Protein AF-A0A401VTJ8-F1 (afdb_monomer_lite)

Foldseek 3Di:
DDDDDDDDDDDDDDDDPQDLDCVVPVVNVVVVVVVVVVVVCCQQQNDDPFDRCSLVFWKKKKKFAFAAQADAFAFDADPVRHTDQTPVRDHDDPPDPRHLPHPDPVRGNPVLQVVCQVCVVVLVVQLVVQLLVLLQVLVVHDSVVCLQFKDKDKDKDWDADSNRHTMMIMMITIATNVGSHGHGDPVSHNVSNQVSSVVSQVPRWDWDADPVPGIDIGGTHPDMDIGIDHRDDPDPDDPPPDDPCVPPDDDDDDDPDPDPDDDDDDDDDDDDDDDDDDDDDDDDDDDDDDDDDDDDDDDDDDDDDDD

Radius of gyration: 29.9 Å; chains: 1; bounding box: 89×85×83 Å

Sequence (307 aa):
MRSCAPTPPPPSPPAACSPRRASRCPACSRLYAVDTYHLIRAGLSGGKTVPDTVRAHPRVFVTLTPPSFGPVHNRPTTPGSDIRPCRCRKLHEPTEILLGTPLNPATYDYAGAVLFNAHTGALWARFTTYLRREIAAQLGMTQKAAHTVLRVSFAKVAEYQQRGLVHFHAVIRLDGPDGTSQPPPPYATVAVLTDAVRAAAARVRVTVESDAVGERELSWGEQLDVREIAALARTPNSLIRPWPPTWRSTPTPPTPSTAPCSAAPARDAAPPSYPTELRSPAPRATGPDSPAPCPGQARREDRRQQP

Organism: Streptomyces paromomycinus (NCBI:txid92743)

Structure (mmCIF, N/CA/C/O backbone):
data_AF-A0A401VTJ8-F1
#
_entry.id   AF-A0A401VTJ8-F1
#
loop_
_atom_site.group_PDB
_atom_site.id
_atom_site.type_symbol
_atom_site.label_atom_id
_atom_site.label_alt_id
_atom_site.label_comp_id
_atom_site.label_asym_id
_atom_site.label_entity_id
_atom_site.label_seq_id
_atom_site.pdbx_PDB_ins_code
_atom_site.Cartn_x
_atom_site.Cartn_y
_atom_site.Cartn_z
_atom_site.occupancy
_atom_site.B_iso_or_equiv
_atom_site.auth_seq_id
_atom_site.auth_comp_id
_atom_site.auth_asym_id
_atom_site.auth_atom_id
_atom_site.pdbx_PDB_model_num
ATOM 1 N N . MET A 1 1 ? -3.906 72.155 8.020 1.00 42.62 1 MET A N 1
ATOM 2 C CA . MET A 1 1 ? -4.185 70.721 8.250 1.00 42.62 1 MET A CA 1
ATOM 3 C C . MET A 1 1 ? -3.304 69.906 7.312 1.00 42.62 1 MET A C 1
ATOM 5 O O . MET A 1 1 ? -3.537 69.943 6.113 1.00 42.62 1 MET A O 1
ATOM 9 N N . ARG A 1 2 ? -2.238 69.261 7.807 1.00 46.00 2 ARG A N 1
ATOM 10 C CA . ARG A 1 2 ? -1.453 68.309 7.001 1.00 46.00 2 ARG A CA 1
ATOM 11 C C . ARG A 1 2 ? -2.061 66.925 7.212 1.00 46.00 2 ARG A C 1
ATOM 13 O O . ARG A 1 2 ? -2.109 66.450 8.340 1.00 46.00 2 ARG A O 1
ATOM 20 N N . SER A 1 3 ? -2.581 66.343 6.137 1.00 53.09 3 SER A N 1
ATOM 21 C CA . SER A 1 3 ? -3.123 64.987 6.119 1.00 53.09 3 SER A CA 1
ATOM 22 C C . SER A 1 3 ? -1.968 63.991 6.206 1.00 53.09 3 SER A C 1
ATOM 24 O O . SER A 1 3 ? -1.143 63.936 5.296 1.00 53.09 3 SER A O 1
ATOM 26 N N . CYS A 1 4 ? -1.890 63.217 7.289 1.00 53.78 4 CYS A N 1
ATOM 27 C CA . CYS A 1 4 ? -1.030 62.037 7.345 1.00 53.78 4 CYS A CA 1
ATOM 28 C C . CYS A 1 4 ? -1.660 60.947 6.473 1.00 53.78 4 CYS A C 1
ATOM 30 O O . CYS A 1 4 ? -2.764 60.486 6.759 1.00 53.78 4 CYS A O 1
ATOM 32 N N . ALA A 1 5 ? -0.980 60.551 5.398 1.00 64.00 5 ALA A N 1
ATOM 33 C CA . ALA A 1 5 ? -1.357 59.361 4.647 1.00 64.00 5 ALA A CA 1
ATOM 34 C C . ALA A 1 5 ? -1.094 58.107 5.507 1.00 64.00 5 ALA A C 1
ATOM 36 O O . ALA A 1 5 ? -0.079 58.066 6.209 1.00 64.00 5 ALA A O 1
ATOM 37 N N . PRO A 1 6 ? -1.977 57.094 5.479 1.00 65.06 6 PRO A N 1
ATOM 38 C CA . PRO A 1 6 ? -1.762 55.861 6.223 1.00 65.06 6 PRO A CA 1
ATOM 39 C C . PRO A 1 6 ? -0.566 55.090 5.655 1.00 65.06 6 PRO A C 1
ATOM 41 O O . PRO A 1 6 ? -0.430 54.917 4.443 1.00 65.06 6 PRO A O 1
ATOM 44 N N . THR A 1 7 ? 0.301 54.624 6.551 1.00 72.75 7 THR A N 1
ATOM 45 C CA . THR A 1 7 ? 1.449 53.773 6.232 1.00 72.75 7 THR A CA 1
ATOM 46 C C . THR A 1 7 ? 0.970 52.473 5.572 1.00 72.75 7 THR A C 1
ATOM 48 O O . THR A 1 7 ? 0.021 51.865 6.078 1.00 72.75 7 THR A O 1
ATOM 51 N N . PRO A 1 8 ? 1.594 52.013 4.470 1.00 70.69 8 PRO A N 1
ATOM 52 C CA . PRO A 1 8 ? 1.233 50.736 3.866 1.00 70.69 8 PRO A CA 1
ATOM 53 C C . PRO A 1 8 ? 1.498 49.577 4.842 1.00 70.69 8 PRO A C 1
ATOM 55 O O . PRO A 1 8 ? 2.443 49.648 5.637 1.00 70.69 8 PRO A O 1
ATOM 58 N N . PRO A 1 9 ? 0.684 48.506 4.799 1.00 76.00 9 PRO A N 1
ATOM 59 C CA . PRO A 1 9 ? 0.890 47.346 5.653 1.00 76.00 9 PRO A CA 1
ATOM 60 C C . PRO A 1 9 ? 2.237 46.679 5.334 1.00 76.00 9 PRO A C 1
ATOM 62 O O . PRO A 1 9 ? 2.692 46.725 4.186 1.00 76.00 9 PRO A O 1
ATOM 65 N N . PRO A 1 10 ? 2.881 46.045 6.330 1.00 76.69 10 PRO A N 1
ATOM 66 C CA . PRO A 1 10 ? 4.119 45.319 6.097 1.00 76.69 10 PRO A CA 1
ATOM 67 C C . PRO A 1 10 ? 3.903 44.200 5.066 1.00 76.69 10 PRO A C 1
ATOM 69 O O . PRO A 1 10 ? 2.799 43.651 4.973 1.00 76.69 10 PRO A O 1
ATOM 72 N N . PRO A 1 11 ? 4.947 43.839 4.297 1.00 75.56 11 PRO A N 1
ATOM 73 C CA . PRO A 1 11 ? 4.856 42.739 3.352 1.00 75.56 11 PRO A CA 1
ATOM 74 C C . PRO A 1 11 ? 4.468 41.453 4.082 1.00 75.56 11 PRO A C 1
ATOM 76 O O . PRO A 1 11 ? 4.918 41.184 5.200 1.00 75.56 11 PRO A O 1
ATOM 79 N N . SER A 1 12 ? 3.627 40.650 3.438 1.00 74.50 12 SER A N 1
ATOM 80 C CA . SER A 1 12 ? 3.260 39.335 3.945 1.00 74.50 12 SER A CA 1
ATOM 81 C C . SER A 1 12 ? 4.508 38.453 4.085 1.00 74.50 12 SER A C 1
ATOM 83 O O . SER A 1 12 ? 5.420 38.529 3.254 1.00 74.50 12 SER A O 1
ATOM 85 N N . PRO A 1 13 ? 4.578 37.608 5.131 1.00 71.81 13 PRO A N 1
ATOM 86 C CA . PRO A 1 13 ? 5.698 36.695 5.295 1.00 71.81 13 PRO A CA 1
ATOM 87 C C . PRO A 1 13 ? 5.800 35.762 4.078 1.00 71.81 13 PRO A C 1
ATOM 89 O O . PRO A 1 13 ? 4.771 35.392 3.500 1.00 71.81 13 PRO A O 1
ATOM 92 N N . PRO A 1 14 ? 7.020 35.363 3.675 1.00 70.44 14 PRO A N 1
ATOM 93 C CA . PRO A 1 14 ? 7.212 34.519 2.505 1.00 70.44 14 PRO A CA 1
ATOM 94 C C . PRO A 1 14 ? 6.472 33.189 2.677 1.00 70.44 14 PRO A C 1
ATOM 96 O O . PRO A 1 14 ? 6.666 32.466 3.656 1.00 70.44 14 PRO A O 1
ATOM 99 N N . ALA A 1 15 ? 5.619 32.863 1.706 1.00 71.81 15 ALA A N 1
ATOM 100 C CA . ALA A 1 15 ? 4.906 31.596 1.673 1.00 71.81 15 ALA A CA 1
ATOM 101 C C . ALA A 1 15 ? 5.882 30.436 1.424 1.00 71.81 15 ALA A C 1
ATOM 103 O O . ALA A 1 15 ? 6.795 30.527 0.598 1.00 71.81 15 ALA A O 1
ATOM 104 N N . ALA A 1 16 ? 5.684 29.319 2.127 1.00 72.69 16 ALA A N 1
ATOM 105 C CA . ALA A 1 16 ? 6.518 28.140 1.941 1.00 72.69 16 ALA A CA 1
ATOM 106 C C . ALA A 1 16 ? 6.358 27.571 0.522 1.00 72.69 16 ALA A C 1
ATOM 108 O O . ALA A 1 16 ? 5.251 27.400 0.016 1.00 72.69 16 ALA A O 1
ATOM 109 N N . CYS A 1 17 ? 7.484 27.194 -0.084 1.00 80.19 17 CYS A N 1
ATOM 110 C CA . CYS A 1 17 ? 7.546 26.697 -1.455 1.00 80.19 17 CYS A CA 1
ATOM 111 C C . CYS A 1 17 ? 6.759 25.391 -1.690 1.00 80.19 17 CYS A C 1
ATOM 113 O O . CYS A 1 17 ? 6.343 25.094 -2.810 1.00 80.19 17 CYS A O 1
ATOM 115 N N . SER A 1 18 ? 6.553 24.606 -0.625 1.00 75.00 18 SER A N 1
ATOM 116 C CA . SER A 1 18 ? 5.767 23.364 -0.578 1.00 75.00 18 SER A CA 1
ATOM 117 C C . SER A 1 18 ? 6.233 22.133 -1.404 1.00 75.00 18 SER A C 1
ATOM 119 O O . SER A 1 18 ? 5.522 21.120 -1.390 1.00 75.00 18 SER A O 1
ATOM 121 N N . PRO A 1 19 ? 7.403 22.069 -2.094 1.00 81.25 19 PRO A N 1
ATOM 122 C CA . PRO A 1 19 ? 7.849 20.809 -2.661 1.00 81.25 19 PRO A CA 1
ATOM 123 C C . PRO A 1 19 ? 8.300 19.871 -1.535 1.00 81.25 19 PRO A C 1
ATOM 125 O O . PRO A 1 19 ? 9.049 20.235 -0.630 1.00 81.25 19 PRO A O 1
ATOM 128 N N . ARG A 1 20 ? 7.897 18.609 -1.654 1.00 83.50 20 ARG A N 1
ATOM 129 C CA . ARG A 1 20 ? 8.315 17.522 -0.753 1.00 83.50 20 ARG A CA 1
ATOM 130 C C . ARG A 1 20 ? 9.557 16.778 -1.256 1.00 83.50 20 ARG A C 1
ATOM 132 O O . ARG A 1 20 ? 9.959 15.788 -0.664 1.00 83.50 20 ARG A O 1
ATOM 139 N N . ARG A 1 21 ? 10.112 17.201 -2.398 1.00 83.25 21 ARG A N 1
ATOM 140 C CA . ARG A 1 21 ? 11.269 16.576 -3.050 1.00 83.25 21 ARG A CA 1
ATOM 141 C C . ARG A 1 21 ? 12.530 17.358 -2.711 1.00 83.25 21 ARG A C 1
ATOM 143 O O . ARG A 1 21 ? 12.624 18.530 -3.080 1.00 83.25 21 ARG A O 1
ATOM 150 N N . ALA A 1 22 ? 13.503 16.692 -2.095 1.00 86.44 22 ALA A N 1
ATOM 151 C CA . ALA A 1 22 ? 14.795 17.287 -1.757 1.00 86.44 22 ALA A CA 1
ATOM 152 C C . ALA A 1 22 ? 15.509 17.878 -2.985 1.00 86.44 22 ALA A C 1
ATOM 154 O O . ALA A 1 22 ? 16.083 18.953 -2.887 1.00 86.44 22 ALA A O 1
ATOM 155 N N . SER A 1 23 ? 15.375 17.247 -4.157 1.00 86.00 23 SER A N 1
ATOM 156 C CA . SER A 1 23 ? 15.927 17.748 -5.424 1.00 86.00 23 SER A CA 1
ATOM 157 C C . SER A 1 23 ? 15.325 19.073 -5.906 1.00 86.00 23 SER A C 1
ATOM 159 O O . SER A 1 23 ? 15.940 19.751 -6.718 1.00 86.00 23 SER A O 1
ATOM 161 N N . ARG A 1 24 ? 14.127 19.450 -5.433 1.00 89.31 24 ARG A N 1
ATOM 162 C CA . ARG A 1 24 ? 13.484 20.735 -5.766 1.00 89.31 24 ARG A CA 1
ATOM 163 C C . ARG A 1 24 ? 13.712 21.789 -4.688 1.00 89.31 24 ARG A C 1
ATOM 165 O O . ARG A 1 24 ? 13.956 22.939 -5.016 1.00 89.31 24 ARG A O 1
ATOM 172 N N . CYS A 1 25 ? 13.591 21.414 -3.415 1.00 91.19 25 CYS A N 1
ATOM 173 C CA . CYS A 1 25 ? 13.985 22.271 -2.299 1.00 91.19 25 CYS A CA 1
ATOM 174 C C . CYS A 1 25 ? 14.371 21.415 -1.084 1.00 91.19 25 CYS A C 1
ATOM 176 O O . CYS A 1 25 ? 13.485 20.848 -0.429 1.00 91.19 25 CYS A O 1
ATOM 178 N N . PRO A 1 26 ? 15.668 21.351 -0.737 1.00 89.50 26 PRO A N 1
ATOM 179 C CA . PRO A 1 26 ? 16.140 20.615 0.432 1.00 89.50 26 PRO A CA 1
ATOM 180 C C . PRO A 1 26 ? 15.511 21.099 1.747 1.00 89.50 26 PRO A C 1
ATOM 182 O O . PRO A 1 26 ? 15.167 20.280 2.597 1.00 89.50 26 PRO A O 1
ATOM 185 N N . ALA A 1 27 ? 15.299 22.411 1.904 1.00 89.12 27 ALA A N 1
ATOM 186 C CA . ALA A 1 27 ? 14.737 22.994 3.125 1.00 89.12 27 ALA A CA 1
ATOM 187 C C . ALA A 1 27 ? 13.256 22.621 3.334 1.00 89.12 27 ALA A C 1
ATOM 189 O O . ALA A 1 27 ? 12.922 22.020 4.355 1.00 89.12 27 ALA A O 1
ATOM 190 N N . CYS A 1 28 ? 12.386 22.897 2.348 1.00 89.06 28 CYS A N 1
ATOM 191 C CA . CYS A 1 28 ? 10.959 22.534 2.394 1.00 89.06 28 CYS A CA 1
ATOM 192 C C . CYS A 1 28 ? 10.794 21.000 2.572 1.00 89.06 28 CYS A C 1
ATOM 194 O O . CYS A 1 28 ? 9.978 20.547 3.376 1.00 89.06 28 CYS A O 1
ATOM 196 N N . SER A 1 29 ? 11.630 20.190 1.905 1.00 89.25 29 SER A N 1
ATOM 197 C CA . SER A 1 29 ? 11.624 18.726 2.049 1.00 89.25 29 SER A CA 1
ATOM 198 C C . SER A 1 29 ? 12.047 18.248 3.443 1.00 89.25 29 SER A C 1
ATOM 200 O O . SER A 1 29 ? 11.461 17.296 3.958 1.00 89.25 29 SER A O 1
ATOM 202 N N . ARG A 1 30 ? 13.060 18.875 4.059 1.00 89.06 30 ARG A N 1
ATOM 203 C CA . ARG A 1 30 ? 13.528 18.526 5.409 1.00 89.06 30 ARG A CA 1
ATOM 204 C C . ARG A 1 30 ? 12.470 18.841 6.460 1.00 89.06 30 ARG A C 1
ATOM 206 O O . ARG A 1 30 ? 12.226 18.000 7.319 1.00 89.06 30 ARG A O 1
ATOM 213 N N . LEU A 1 31 ? 11.836 20.012 6.374 1.00 90.38 31 LEU A N 1
ATOM 214 C CA . LEU A 1 31 ? 10.740 20.390 7.271 1.00 90.38 31 LEU A CA 1
ATOM 215 C C . LEU A 1 31 ? 9.584 19.392 7.169 1.00 90.38 31 LEU A C 1
ATOM 217 O O . LEU A 1 31 ? 9.194 18.812 8.176 1.00 90.38 31 LEU A O 1
ATOM 221 N N . TYR A 1 32 ? 9.144 19.076 5.946 1.00 87.94 32 TYR A N 1
ATOM 222 C CA . TYR A 1 32 ? 8.119 18.057 5.718 1.00 87.94 32 TYR A CA 1
ATOM 223 C C . TYR A 1 32 ? 8.481 16.699 6.341 1.00 87.94 32 TYR A C 1
ATOM 225 O O . TYR A 1 32 ? 7.630 16.052 6.953 1.00 87.94 32 TYR A O 1
ATOM 233 N N . ALA A 1 33 ? 9.734 16.253 6.197 1.00 87.62 33 ALA A N 1
ATOM 234 C CA . ALA A 1 33 ? 10.191 14.989 6.769 1.00 87.62 33 ALA A CA 1
ATOM 235 C C . ALA A 1 33 ? 10.156 15.004 8.307 1.00 87.62 33 ALA A C 1
ATOM 237 O O . ALA A 1 33 ? 9.698 14.036 8.914 1.00 87.62 33 ALA A O 1
ATOM 238 N N . VAL A 1 34 ? 10.591 16.102 8.934 1.00 90.62 34 VAL A N 1
ATOM 239 C CA . VAL A 1 34 ? 10.553 16.283 10.395 1.00 90.62 34 VAL A CA 1
ATOM 240 C C . VAL A 1 34 ? 9.110 16.325 10.906 1.00 90.62 34 VAL A C 1
ATOM 242 O O . VAL A 1 34 ? 8.778 15.618 11.860 1.00 90.62 34 VAL A O 1
ATOM 245 N N . ASP A 1 35 ? 8.228 17.071 10.244 1.00 90.62 35 ASP A N 1
ATOM 246 C CA . ASP A 1 35 ? 6.812 17.149 10.613 1.00 90.62 35 ASP A CA 1
ATOM 247 C C . ASP A 1 35 ? 6.126 15.788 10.482 1.00 90.62 35 ASP A C 1
ATOM 249 O O . ASP A 1 35 ? 5.449 15.331 11.406 1.00 90.62 35 ASP A O 1
ATOM 253 N N . THR A 1 36 ? 6.374 15.091 9.371 1.00 88.12 36 THR A N 1
ATOM 254 C CA . THR A 1 36 ? 5.866 13.734 9.136 1.00 88.12 36 THR A CA 1
ATOM 255 C C . THR A 1 36 ? 6.375 12.765 10.201 1.00 88.12 36 THR A C 1
ATOM 257 O O . THR A 1 36 ? 5.591 11.985 10.743 1.00 88.12 36 THR A O 1
ATOM 260 N N . TYR A 1 37 ? 7.662 12.838 10.557 1.00 89.62 37 TYR A N 1
ATOM 261 C CA . TYR A 1 37 ? 8.237 12.031 11.633 1.00 89.62 37 TYR A CA 1
ATOM 262 C C . TYR A 1 37 ? 7.504 12.266 12.955 1.00 89.62 37 TYR A C 1
ATOM 264 O O . TYR A 1 37 ? 7.118 11.307 13.623 1.00 89.62 37 TYR A O 1
ATOM 272 N N . HIS A 1 38 ? 7.259 13.525 13.325 1.00 90.12 38 HIS A N 1
ATOM 273 C CA . HIS A 1 38 ? 6.548 13.832 14.561 1.00 90.12 38 HIS A CA 1
ATOM 274 C C . HIS A 1 38 ? 5.084 13.381 14.539 1.00 90.12 38 HIS A C 1
ATOM 276 O O . HIS A 1 38 ? 4.597 12.934 15.575 1.00 90.12 38 HIS A O 1
ATOM 282 N N . LEU A 1 39 ? 4.394 13.464 13.397 1.00 90.31 39 LEU A N 1
ATOM 283 C CA . LEU A 1 39 ? 3.024 12.958 13.250 1.00 90.31 39 LEU A CA 1
ATOM 284 C C . LEU A 1 39 ? 2.963 11.437 13.424 1.00 90.31 39 LEU A C 1
ATOM 286 O O . LEU A 1 39 ? 2.154 10.936 14.205 1.00 90.31 39 LEU A O 1
ATOM 290 N N . ILE A 1 40 ? 3.848 10.704 12.743 1.00 91.25 40 ILE A N 1
ATOM 291 C CA . ILE A 1 40 ? 3.911 9.241 12.845 1.00 91.25 40 ILE A CA 1
ATOM 292 C C . ILE A 1 40 ? 4.292 8.830 14.270 1.00 91.25 40 ILE A C 1
ATOM 294 O O . ILE A 1 40 ? 3.630 7.979 14.860 1.00 91.25 40 ILE A O 1
ATOM 298 N N . ARG A 1 41 ? 5.315 9.464 14.859 1.00 91.06 41 ARG A N 1
ATOM 299 C CA . ARG A 1 41 ? 5.764 9.169 16.226 1.00 91.06 41 ARG A CA 1
ATOM 300 C C . ARG A 1 41 ? 4.667 9.421 17.258 1.00 91.06 41 ARG A C 1
ATOM 302 O O . ARG A 1 41 ? 4.426 8.543 18.081 1.00 91.06 41 ARG A O 1
ATOM 309 N N . ALA A 1 42 ? 3.988 10.569 17.200 1.00 91.06 42 ALA A N 1
ATOM 310 C CA . ALA A 1 42 ? 2.893 10.877 18.121 1.00 91.06 42 ALA A CA 1
ATOM 311 C C . ALA A 1 42 ? 1.745 9.865 17.987 1.00 91.06 42 ALA A C 1
ATOM 313 O O . ALA A 1 42 ? 1.239 9.369 18.987 1.00 91.06 42 ALA A O 1
ATOM 314 N N . GLY A 1 43 ? 1.393 9.470 16.759 1.00 91.00 43 GLY A N 1
ATOM 315 C CA . GLY A 1 43 ? 0.381 8.439 16.525 1.00 91.00 43 GLY A CA 1
ATOM 316 C C . GLY A 1 43 ? 0.777 7.032 16.997 1.00 91.00 43 GLY A C 1
ATOM 317 O O . GLY A 1 43 ? -0.093 6.186 17.180 1.00 91.00 43 GLY A O 1
ATOM 318 N N . LEU A 1 44 ? 2.064 6.739 17.175 1.00 91.44 44 LEU A N 1
ATOM 319 C CA . LEU A 1 44 ? 2.532 5.417 17.606 1.00 91.44 44 LEU A CA 1
ATOM 320 C C . LEU A 1 44 ? 2.776 5.329 19.114 1.00 91.44 44 LEU A C 1
ATOM 322 O O . LEU A 1 44 ? 2.508 4.289 19.716 1.00 91.44 44 LEU A O 1
ATOM 326 N N . SER A 1 45 ? 3.296 6.398 19.714 1.00 90.38 45 SER A N 1
ATOM 327 C CA . SER A 1 45 ? 3.783 6.396 21.097 1.00 90.38 45 SER A CA 1
ATOM 328 C C . SER A 1 45 ? 3.015 7.324 22.037 1.00 90.38 45 SER A C 1
ATOM 330 O O . SER A 1 45 ? 3.255 7.252 23.238 1.00 90.38 45 SER A O 1
ATOM 332 N N . GLY A 1 46 ? 2.126 8.173 21.518 1.00 89.25 46 GLY A N 1
ATOM 333 C CA . GLY A 1 46 ? 1.579 9.317 22.247 1.00 89.25 46 GLY A CA 1
ATOM 334 C C . GLY A 1 46 ? 2.472 10.557 22.147 1.00 89.25 46 GLY A C 1
ATOM 335 O O . GLY A 1 46 ? 3.570 10.529 21.577 1.00 89.25 46 GLY A O 1
ATOM 336 N N . GLY A 1 47 ? 1.978 11.671 22.683 1.00 89.94 47 GLY A N 1
ATOM 337 C CA . GLY A 1 47 ? 2.643 12.972 22.712 1.00 89.94 47 GLY A CA 1
ATOM 338 C C . GLY A 1 47 ? 1.920 14.053 21.904 1.00 89.94 47 GLY A C 1
ATOM 339 O O . GLY A 1 47 ? 1.057 13.780 21.068 1.00 89.94 47 GLY A O 1
ATOM 340 N N . LYS A 1 48 ? 2.301 15.315 22.144 1.00 86.19 48 LYS A N 1
ATOM 341 C CA . LYS A 1 48 ? 1.568 16.503 21.673 1.00 86.19 48 LYS A CA 1
ATOM 342 C C . LYS A 1 48 ? 0.097 16.416 22.110 1.00 86.19 48 LYS A C 1
ATOM 344 O O . LYS A 1 48 ? -0.181 16.479 23.298 1.00 86.19 48 LYS A O 1
ATOM 349 N N . THR A 1 49 ? -0.819 16.248 21.162 1.00 89.12 49 THR A N 1
ATOM 350 C CA . THR A 1 49 ? -2.267 16.139 21.379 1.00 89.12 49 THR A CA 1
ATOM 351 C C . THR A 1 49 ? -2.773 14.692 21.374 1.00 89.12 49 THR A C 1
ATOM 353 O O . THR A 1 49 ? -3.976 14.472 21.456 1.00 89.12 49 THR A O 1
ATOM 356 N N . VAL A 1 50 ? -1.883 13.698 21.255 1.00 93.25 50 VAL A N 1
ATOM 357 C CA . VAL A 1 50 ? -2.236 12.273 21.195 1.00 93.25 50 VAL A CA 1
ATOM 358 C C . VAL A 1 50 ? -1.977 11.605 22.551 1.00 93.25 50 VAL A C 1
ATOM 360 O O . VAL A 1 50 ? -0.846 11.679 23.038 1.00 93.25 50 VAL A O 1
ATOM 363 N N . PRO A 1 51 ? -2.965 10.920 23.157 1.00 93.00 51 PRO A N 1
ATOM 364 C CA . PRO A 1 51 ? -2.763 10.225 24.426 1.00 93.00 51 PRO A CA 1
ATOM 365 C C . PRO A 1 51 ? -1.762 9.068 24.343 1.00 93.00 51 PRO A C 1
ATOM 367 O O . PRO A 1 51 ? -1.695 8.348 23.347 1.00 93.00 51 PRO A O 1
ATOM 370 N N . ASP A 1 52 ? -1.040 8.827 25.437 1.00 92.31 52 ASP A N 1
ATOM 371 C CA . ASP A 1 52 ? -0.079 7.720 25.563 1.00 92.31 52 ASP A CA 1
ATOM 372 C C . ASP A 1 52 ? -0.722 6.332 25.417 1.00 92.31 52 ASP A C 1
ATOM 374 O O . ASP A 1 52 ? -0.039 5.363 25.080 1.00 92.31 52 ASP A O 1
ATOM 378 N N . THR A 1 53 ? -2.034 6.220 25.652 1.00 91.81 53 THR A N 1
ATOM 379 C CA . THR A 1 53 ? -2.811 4.981 25.492 1.00 91.81 53 THR A CA 1
ATOM 380 C C . THR A 1 53 ? -2.809 4.465 24.053 1.00 91.81 53 THR A C 1
ATOM 382 O O . THR A 1 53 ? -2.897 3.252 23.855 1.00 91.81 53 THR A O 1
ATOM 385 N N . VAL A 1 54 ? -2.562 5.331 23.057 1.00 94.06 54 VAL A N 1
ATOM 386 C CA . VAL A 1 54 ? -2.444 4.946 21.638 1.00 94.06 54 VAL A CA 1
ATOM 387 C C . VAL A 1 54 ? -1.368 3.878 21.405 1.00 94.06 54 VAL A C 1
ATOM 389 O O . VAL A 1 54 ? -1.414 3.131 20.426 1.00 94.06 54 VAL A O 1
ATOM 392 N N . ARG A 1 55 ? -0.386 3.758 22.314 1.00 92.38 55 ARG A N 1
ATOM 393 C CA . ARG A 1 55 ? 0.675 2.747 22.224 1.00 92.38 55 ARG A CA 1
ATOM 394 C C . ARG A 1 55 ? 0.160 1.309 22.297 1.00 92.38 55 ARG A C 1
ATOM 396 O O . ARG A 1 55 ? 0.880 0.421 21.847 1.00 92.38 55 ARG A O 1
ATOM 403 N N . ALA A 1 56 ? -1.027 1.106 22.871 1.00 92.19 56 ALA A N 1
ATOM 404 C CA . ALA A 1 56 ? -1.673 -0.192 23.044 1.00 92.19 56 ALA A CA 1
ATOM 405 C C . ALA A 1 56 ? -2.645 -0.541 21.903 1.00 92.19 56 ALA A C 1
ATOM 407 O O . ALA A 1 56 ? -3.170 -1.649 21.863 1.00 92.19 56 ALA A O 1
ATOM 408 N N . HIS A 1 57 ? -2.903 0.389 20.981 1.00 95.38 57 HIS A N 1
ATOM 409 C CA . HIS A 1 57 ? -3.837 0.165 19.883 1.00 95.38 57 HIS A CA 1
ATOM 410 C C . HIS A 1 57 ? -3.229 -0.799 18.842 1.00 95.38 57 HIS A C 1
ATOM 412 O O . HIS A 1 57 ? -2.083 -0.579 18.429 1.00 95.38 57 HIS A O 1
ATOM 418 N N . PRO A 1 58 ? -3.976 -1.818 18.373 1.00 96.56 58 PRO A N 1
ATOM 419 C CA . PRO A 1 58 ? -3.543 -2.766 17.349 1.00 96.56 58 PRO A CA 1
ATOM 420 C C . PRO A 1 58 ? -3.050 -2.081 16.078 1.00 96.56 58 PRO A C 1
ATOM 422 O O . PRO A 1 58 ? -3.742 -1.240 15.500 1.00 96.56 58 PRO A O 1
ATOM 425 N N . ARG A 1 59 ? -1.843 -2.439 15.631 1.00 96.44 59 ARG A N 1
ATOM 426 C CA . ARG A 1 59 ? -1.199 -1.805 14.478 1.00 96.44 59 ARG A CA 1
ATOM 427 C C . ARG A 1 59 ? -0.179 -2.694 13.789 1.00 96.44 59 ARG A C 1
ATOM 429 O O . ARG A 1 59 ? 0.524 -3.478 14.423 1.00 96.44 59 ARG A O 1
ATOM 436 N N . VAL A 1 60 ? -0.040 -2.478 12.490 1.00 98.06 60 VAL A N 1
ATOM 437 C CA . VAL A 1 60 ? 0.918 -3.179 11.639 1.00 98.06 60 VAL A CA 1
ATOM 438 C C . VAL A 1 60 ? 1.665 -2.208 10.729 1.00 98.06 60 VAL A C 1
ATOM 440 O O . VAL A 1 60 ? 1.140 -1.170 10.319 1.00 98.06 60 VAL A O 1
ATOM 443 N N . PHE A 1 61 ? 2.900 -2.568 10.403 1.00 97.44 61 PHE A N 1
ATOM 444 C CA . PHE A 1 61 ? 3.656 -2.051 9.279 1.00 97.44 61 PHE A CA 1
ATOM 445 C C . PHE A 1 61 ? 3.407 -2.953 8.069 1.00 97.44 61 PHE A C 1
ATOM 447 O O . PHE A 1 61 ? 3.632 -4.161 8.138 1.00 97.44 61 PHE A O 1
ATOM 454 N N . VAL A 1 62 ? 2.943 -2.369 6.969 1.00 98.06 62 VAL A N 1
ATOM 455 C CA . VAL A 1 62 ? 2.596 -3.064 5.727 1.00 98.06 62 VAL A CA 1
ATOM 456 C C . VAL A 1 62 ? 3.491 -2.572 4.604 1.00 98.06 62 VAL A C 1
ATOM 458 O O . VAL A 1 62 ? 3.642 -1.364 4.425 1.00 98.06 62 VAL A O 1
ATOM 461 N N . THR A 1 63 ? 4.026 -3.497 3.810 1.00 97.81 63 THR A N 1
ATOM 462 C CA . THR A 1 63 ? 4.676 -3.187 2.534 1.00 97.81 63 THR A CA 1
ATOM 463 C C . THR A 1 63 ? 3.893 -3.806 1.383 1.00 97.81 63 THR A C 1
ATOM 465 O O . THR A 1 63 ? 3.871 -5.027 1.246 1.00 97.81 63 THR A O 1
ATOM 468 N N . LEU A 1 64 ? 3.276 -2.964 0.548 1.00 97.69 64 LEU A N 1
ATOM 469 C CA . LEU A 1 64 ? 2.606 -3.372 -0.691 1.00 97.69 64 LEU A CA 1
ATOM 470 C C . LEU A 1 64 ? 3.576 -3.188 -1.855 1.00 97.69 64 LEU A C 1
ATOM 472 O O . LEU A 1 64 ? 4.013 -2.063 -2.124 1.00 97.69 64 LEU A O 1
ATOM 476 N N . THR A 1 65 ? 3.913 -4.279 -2.537 1.00 95.94 65 THR A N 1
ATOM 477 C CA . THR A 1 65 ? 4.875 -4.251 -3.642 1.00 95.94 65 THR A CA 1
ATOM 478 C C . THR A 1 65 ? 4.199 -4.280 -5.018 1.00 95.94 65 THR A C 1
ATOM 480 O O . THR A 1 65 ? 3.071 -4.761 -5.156 1.00 95.94 65 THR A O 1
ATOM 483 N N . PRO A 1 66 ? 4.873 -3.754 -6.052 1.00 96.19 66 PRO A N 1
ATOM 484 C CA . PRO A 1 66 ? 4.472 -3.941 -7.441 1.00 96.19 66 PRO A CA 1
ATOM 485 C C . PRO A 1 66 ? 4.658 -5.396 -7.900 1.00 96.19 66 PRO A C 1
ATOM 487 O O . PRO A 1 66 ? 5.566 -6.078 -7.405 1.00 96.19 66 PRO A O 1
ATOM 490 N N . PRO A 1 67 ? 3.875 -5.860 -8.892 1.00 95.56 67 PRO A N 1
ATOM 491 C CA . PRO A 1 67 ? 4.112 -7.144 -9.541 1.00 95.56 67 PRO A CA 1
ATOM 492 C C . PRO A 1 67 ? 5.455 -7.153 -10.287 1.00 95.56 67 PRO A C 1
ATOM 494 O O . PRO A 1 67 ? 6.161 -6.145 -10.402 1.00 95.56 67 PRO A O 1
ATOM 497 N N . SER A 1 68 ? 5.845 -8.331 -10.770 1.00 93.19 68 SER A N 1
ATOM 498 C CA . SER A 1 68 ? 6.983 -8.446 -11.679 1.00 93.19 68 SER A CA 1
ATOM 499 C C . SER A 1 68 ? 6.547 -8.073 -13.095 1.00 93.19 68 SER A C 1
ATOM 501 O O . SER A 1 68 ? 5.591 -8.647 -13.601 1.00 93.19 68 SER A O 1
ATOM 503 N N . PHE A 1 69 ? 7.278 -7.166 -13.744 1.00 95.62 69 PHE A N 1
ATOM 504 C CA . PHE A 1 69 ? 7.100 -6.823 -15.166 1.00 95.62 69 PHE A CA 1
ATOM 505 C C . PHE A 1 69 ? 8.170 -7.468 -16.060 1.00 95.62 69 PHE A C 1
ATOM 507 O O . PHE A 1 69 ? 8.307 -7.149 -17.235 1.00 95.62 69 PHE A O 1
ATOM 514 N N . GLY A 1 70 ? 8.969 -8.364 -15.483 1.00 95.31 70 GLY A N 1
ATOM 515 C CA . GLY A 1 70 ? 10.116 -8.989 -16.124 1.00 95.31 70 GLY A CA 1
ATOM 516 C C . GLY A 1 70 ? 11.332 -9.006 -15.197 1.00 95.31 70 GLY A C 1
ATOM 517 O O . GLY A 1 70 ? 11.381 -8.281 -14.196 1.00 95.31 70 GLY A O 1
ATOM 518 N N . PRO A 1 71 ? 12.324 -9.860 -15.486 1.00 94.94 71 PRO A N 1
ATOM 519 C CA . PRO A 1 71 ? 13.517 -9.960 -14.666 1.00 94.94 71 PRO A CA 1
ATOM 520 C C . PRO A 1 71 ? 14.408 -8.722 -14.843 1.00 94.94 71 PRO A C 1
ATOM 522 O O . PRO A 1 71 ? 14.666 -8.274 -15.960 1.00 94.94 71 PRO A O 1
ATOM 525 N N . VAL A 1 72 ? 14.913 -8.198 -13.727 1.00 95.94 72 VAL A N 1
ATOM 526 C CA . VAL A 1 72 ? 15.809 -7.033 -13.682 1.00 95.94 72 VAL A CA 1
ATOM 527 C C . VAL A 1 72 ? 17.156 -7.410 -13.078 1.00 95.94 72 VAL A C 1
ATOM 529 O O . VAL A 1 72 ? 17.260 -8.374 -12.312 1.00 95.94 72 VAL A O 1
ATOM 532 N N . HIS A 1 7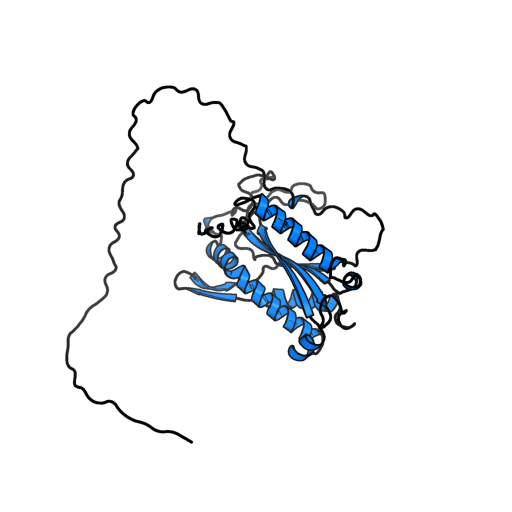3 ? 18.179 -6.626 -13.393 1.00 95.69 73 HIS A N 1
ATOM 533 C CA . HIS A 1 73 ? 19.447 -6.646 -12.682 1.00 95.69 73 HIS A CA 1
ATOM 534 C C . HIS A 1 73 ? 19.226 -6.288 -11.210 1.00 95.69 73 HIS A C 1
ATOM 536 O O . HIS A 1 73 ? 18.577 -5.297 -10.873 1.00 95.69 73 HIS A O 1
ATOM 542 N N . ASN A 1 74 ? 19.761 -7.113 -10.319 1.00 93.25 74 ASN A N 1
ATOM 543 C CA . ASN A 1 74 ? 19.649 -6.953 -8.878 1.00 93.25 74 ASN A CA 1
ATOM 544 C C . ASN A 1 74 ? 20.931 -7.426 -8.187 1.00 93.25 74 ASN A C 1
ATOM 546 O O . ASN A 1 74 ? 21.765 -8.102 -8.788 1.00 93.25 74 ASN A O 1
ATOM 550 N N . ARG A 1 75 ? 21.066 -7.088 -6.905 1.00 92.50 75 ARG A N 1
ATOM 551 C CA . ARG A 1 75 ? 22.193 -7.490 -6.060 1.00 92.50 75 ARG A CA 1
ATOM 552 C C . ARG A 1 75 ? 21.692 -8.372 -4.911 1.00 92.50 75 ARG A C 1
ATOM 554 O O . ARG A 1 75 ? 21.477 -7.863 -3.811 1.00 92.50 75 ARG A O 1
ATOM 561 N N . PRO A 1 76 ? 21.403 -9.660 -5.166 1.00 91.06 76 PRO A N 1
ATOM 562 C CA . PRO A 1 76 ? 20.912 -10.557 -4.130 1.00 91.06 76 PRO A CA 1
ATOM 563 C C . PRO A 1 76 ? 22.004 -10.820 -3.087 1.00 91.06 76 PRO A C 1
ATOM 565 O O . PRO A 1 76 ? 23.185 -10.889 -3.423 1.00 91.06 76 PRO A O 1
ATOM 568 N N . THR A 1 77 ? 21.610 -11.005 -1.829 1.00 90.50 77 THR A N 1
ATOM 569 C CA . THR A 1 77 ? 22.525 -11.335 -0.725 1.00 90.50 77 THR A CA 1
ATOM 570 C C . THR A 1 77 ? 22.099 -12.624 -0.022 1.00 90.50 77 THR A C 1
ATOM 572 O O . THR A 1 77 ? 20.919 -12.982 -0.025 1.00 90.50 77 THR A O 1
ATOM 575 N N . THR A 1 78 ? 23.046 -13.349 0.574 1.00 87.94 78 THR A N 1
ATOM 576 C CA . THR A 1 78 ? 22.754 -14.435 1.522 1.00 87.94 78 THR A CA 1
ATOM 577 C C . THR A 1 78 ? 22.197 -13.858 2.831 1.00 87.94 78 THR A C 1
ATOM 579 O O . THR A 1 78 ? 22.362 -12.664 3.102 1.00 87.94 78 THR A O 1
ATOM 582 N N . PRO A 1 79 ? 21.595 -14.693 3.698 1.00 83.69 79 PRO A N 1
ATOM 583 C CA . PRO A 1 79 ? 21.306 -14.301 5.079 1.00 83.69 79 PRO A CA 1
ATOM 584 C C . PRO A 1 79 ? 22.552 -13.830 5.856 1.00 83.69 79 PRO A C 1
ATOM 586 O O . PRO A 1 79 ? 22.430 -13.005 6.753 1.00 83.69 79 PRO A O 1
ATOM 589 N N . GLY A 1 80 ? 23.747 -14.307 5.479 1.00 84.75 80 GLY A N 1
ATOM 590 C CA . GLY A 1 80 ? 25.044 -13.880 6.019 1.00 84.75 80 GLY A CA 1
ATOM 591 C C . GLY A 1 80 ? 25.587 -12.570 5.435 1.00 84.75 80 GLY A C 1
ATOM 592 O O . GLY A 1 80 ? 26.682 -12.162 5.795 1.00 84.75 80 GLY A O 1
ATOM 593 N N . SER A 1 81 ? 24.817 -11.880 4.586 1.00 83.31 81 SER A N 1
ATOM 594 C CA . SER A 1 81 ? 25.195 -10.643 3.876 1.00 83.31 81 SER A CA 1
ATOM 595 C C . SER A 1 81 ? 26.219 -10.799 2.744 1.00 83.31 81 SER A C 1
ATOM 597 O O . SER A 1 81 ? 26.642 -9.795 2.169 1.00 83.31 81 SER A O 1
ATOM 599 N N . ASP A 1 82 ? 26.553 -12.026 2.342 1.00 89.38 82 ASP A N 1
ATOM 600 C CA . ASP A 1 82 ? 27.421 -12.269 1.186 1.00 89.38 82 ASP A CA 1
ATOM 601 C C . ASP A 1 82 ? 26.681 -11.988 -0.120 1.00 89.38 82 ASP A C 1
ATOM 603 O O . ASP A 1 82 ? 25.510 -12.344 -0.284 1.00 89.38 82 ASP A O 1
ATOM 607 N N . ILE A 1 83 ? 27.371 -11.383 -1.082 1.00 90.25 83 ILE A N 1
ATOM 608 C CA . ILE A 1 83 ? 26.799 -11.055 -2.388 1.00 90.25 83 ILE A CA 1
ATOM 609 C C . ILE A 1 83 ? 26.640 -12.339 -3.203 1.00 90.25 83 ILE A C 1
ATOM 611 O O . ILE A 1 83 ? 27.573 -13.128 -3.342 1.00 90.25 83 ILE A O 1
ATOM 615 N N . ARG A 1 84 ? 25.460 -12.532 -3.794 1.00 92.06 84 ARG A N 1
ATOM 616 C CA . ARG A 1 84 ? 25.207 -13.592 -4.771 1.00 92.06 84 ARG A CA 1
ATOM 617 C C . ARG A 1 84 ? 25.254 -13.035 -6.196 1.00 92.06 84 ARG A C 1
ATOM 619 O O . ARG A 1 84 ? 24.835 -11.894 -6.412 1.00 92.06 84 ARG A O 1
ATOM 626 N N . PRO A 1 85 ? 25.700 -13.834 -7.183 1.00 93.62 85 PRO A N 1
ATOM 627 C CA . PRO A 1 85 ? 25.616 -13.444 -8.583 1.00 93.62 85 PRO A CA 1
ATOM 628 C C . PRO A 1 85 ? 24.178 -13.107 -8.974 1.00 93.62 85 PRO A C 1
ATOM 630 O O . PRO A 1 85 ? 23.229 -13.814 -8.620 1.00 93.62 85 PRO A O 1
ATOM 633 N N . CYS A 1 86 ? 24.021 -12.030 -9.734 1.00 94.81 86 CYS A N 1
ATOM 634 C CA . CYS A 1 86 ? 22.774 -11.713 -10.403 1.00 94.81 86 CYS A CA 1
ATOM 635 C C . CYS A 1 86 ? 22.432 -12.806 -11.426 1.00 94.81 86 CYS A C 1
ATOM 637 O O . CYS A 1 86 ? 23.281 -13.594 -11.842 1.00 94.81 86 CYS A O 1
ATOM 639 N N . ARG A 1 87 ? 21.189 -12.828 -11.911 1.00 93.69 87 ARG A N 1
ATOM 640 C CA . ARG A 1 87 ? 20.755 -13.741 -12.981 1.00 93.69 87 ARG A CA 1
ATOM 641 C C . ARG A 1 87 ? 21.547 -13.566 -14.286 1.00 93.69 87 ARG A C 1
ATOM 643 O O . ARG A 1 87 ? 21.638 -14.510 -15.060 1.00 93.69 87 ARG A O 1
ATOM 650 N N . CYS A 1 88 ? 22.178 -12.408 -14.505 1.00 94.25 88 CYS A N 1
ATOM 651 C CA . CYS A 1 88 ? 23.140 -12.197 -15.597 1.00 94.25 88 CYS A CA 1
ATOM 652 C C . CYS A 1 88 ? 24.515 -12.860 -15.357 1.00 94.25 88 CYS A C 1
ATOM 654 O O . CYS A 1 88 ? 25.414 -12.710 -16.181 1.00 94.25 88 CYS A O 1
ATOM 656 N N . ARG A 1 89 ? 24.683 -13.571 -14.233 1.00 95.06 89 ARG A N 1
ATOM 657 C CA . ARG A 1 89 ? 25.909 -14.218 -13.735 1.00 95.06 89 ARG A CA 1
ATOM 658 C C . ARG A 1 89 ? 27.026 -13.272 -13.272 1.00 95.06 89 ARG A C 1
ATOM 660 O O . ARG A 1 89 ? 28.100 -13.749 -12.923 1.00 95.06 89 ARG A O 1
ATOM 667 N N . LYS A 1 90 ? 26.779 -11.960 -13.198 1.00 93.81 90 LYS A N 1
ATOM 668 C CA . LYS A 1 90 ? 27.728 -10.975 -12.646 1.00 93.81 90 LYS A CA 1
ATOM 669 C C . LYS A 1 90 ? 27.432 -10.665 -11.179 1.00 93.81 90 LYS A C 1
ATOM 671 O O . LYS A 1 90 ? 26.274 -10.678 -10.761 1.00 93.81 90 LYS A O 1
ATOM 676 N N . LEU A 1 91 ? 28.476 -10.364 -10.412 1.00 94.62 91 LEU A N 1
ATOM 677 C CA . LEU A 1 91 ? 28.353 -9.707 -9.113 1.00 94.62 91 LEU A C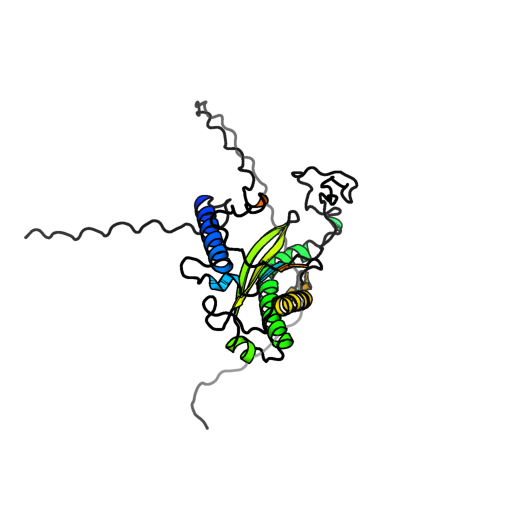A 1
ATOM 678 C C . LEU A 1 91 ? 28.284 -8.203 -9.373 1.00 94.62 91 LEU A C 1
ATOM 680 O O . LEU A 1 91 ? 29.192 -7.660 -9.991 1.00 94.62 91 LEU A O 1
ATOM 684 N N . HIS A 1 92 ? 27.190 -7.570 -8.962 1.00 93.56 92 HIS A N 1
ATOM 685 C CA . HIS A 1 92 ? 26.999 -6.133 -9.136 1.00 93.56 92 HIS A CA 1
ATOM 686 C C . HIS A 1 92 ? 27.447 -5.376 -7.881 1.00 93.56 92 HIS A C 1
ATOM 688 O O . HIS A 1 92 ? 27.090 -5.758 -6.758 1.00 93.56 92 HIS A O 1
ATOM 694 N N . GLU A 1 93 ? 28.157 -4.268 -8.064 1.00 91.19 93 GLU A N 1
ATOM 695 C CA . GLU A 1 93 ? 28.418 -3.296 -7.004 1.00 91.19 93 GLU A CA 1
ATOM 696 C C . GLU A 1 93 ? 27.149 -2.492 -6.641 1.00 91.19 93 GLU A C 1
ATOM 698 O O . GLU A 1 93 ? 26.258 -2.320 -7.478 1.00 91.19 93 GLU A O 1
ATOM 703 N N . PRO A 1 94 ? 27.014 -1.987 -5.396 1.00 87.88 94 PRO A N 1
ATOM 704 C CA . PRO A 1 94 ? 25.786 -1.340 -4.909 1.00 87.88 94 PRO A CA 1
ATOM 705 C C . PRO A 1 94 ? 25.303 -0.127 -5.714 1.00 87.88 94 PRO A C 1
ATOM 707 O O . PRO A 1 94 ? 24.119 0.201 -5.666 1.00 87.88 94 PRO A O 1
ATOM 710 N N . THR A 1 95 ? 26.215 0.561 -6.398 1.00 88.06 95 THR A N 1
ATOM 711 C CA . THR A 1 95 ? 25.956 1.805 -7.136 1.00 88.06 95 THR A CA 1
ATOM 712 C C . THR A 1 95 ? 26.011 1.616 -8.649 1.00 88.06 95 THR A C 1
ATOM 714 O O . THR A 1 95 ? 26.049 2.601 -9.386 1.00 88.06 95 THR A O 1
ATOM 717 N N . GLU A 1 96 ? 26.025 0.373 -9.138 1.00 92.12 96 GLU A N 1
ATOM 718 C CA . GLU A 1 96 ? 26.024 0.127 -10.575 1.00 92.12 96 GLU A CA 1
ATOM 719 C C . GLU A 1 96 ? 24.739 0.614 -11.236 1.00 92.12 96 GLU A C 1
ATOM 721 O O . GLU A 1 96 ? 23.630 0.285 -10.814 1.00 92.12 96 GLU A O 1
ATOM 726 N N . ILE A 1 97 ? 24.901 1.331 -12.349 1.00 90.62 97 ILE A N 1
ATOM 727 C CA . ILE A 1 97 ? 23.792 1.898 -13.124 1.00 90.62 97 ILE A CA 1
ATOM 728 C C . ILE A 1 97 ? 22.850 0.834 -13.703 1.00 90.62 97 ILE A C 1
ATOM 730 O O . ILE A 1 97 ? 21.698 1.125 -14.008 1.00 90.62 97 ILE A O 1
ATOM 734 N N . LEU A 1 98 ? 23.329 -0.406 -13.848 1.00 92.44 98 LEU A N 1
ATOM 735 C CA . LEU A 1 98 ? 22.515 -1.511 -14.341 1.00 92.44 98 LEU A CA 1
ATOM 736 C C . LEU A 1 98 ? 21.480 -1.969 -13.311 1.00 92.44 98 LEU A C 1
ATOM 738 O O . LEU A 1 98 ? 20.472 -2.542 -13.712 1.00 92.44 98 LEU A O 1
ATOM 742 N N . LEU A 1 99 ? 21.674 -1.732 -12.010 1.00 93.12 99 LEU A N 1
ATOM 743 C CA . LEU A 1 99 ? 20.733 -2.188 -10.987 1.00 93.12 99 LEU A CA 1
ATOM 744 C C . LEU A 1 99 ? 19.335 -1.601 -11.210 1.00 93.12 99 LEU A C 1
ATOM 746 O O . LEU A 1 99 ? 19.151 -0.400 -11.370 1.00 93.12 99 LEU A O 1
ATOM 750 N N . GLY A 1 100 ? 18.335 -2.480 -11.219 1.00 92.19 100 GLY A N 1
ATOM 751 C CA . GLY A 1 100 ? 16.948 -2.132 -11.505 1.00 92.19 100 GLY A CA 1
ATOM 752 C C . GLY A 1 100 ? 16.594 -2.070 -12.993 1.00 92.19 100 GLY A C 1
ATOM 753 O O . GLY A 1 100 ? 15.408 -2.028 -13.311 1.00 92.19 100 GLY A O 1
ATOM 754 N N . THR A 1 101 ? 17.568 -2.128 -13.907 1.00 95.19 101 THR A N 1
ATOM 755 C CA . THR A 1 101 ? 17.293 -2.191 -15.352 1.00 95.19 101 THR A CA 1
ATOM 756 C C . THR A 1 101 ? 16.906 -3.611 -15.791 1.00 95.19 101 THR A C 1
ATOM 758 O O . THR A 1 101 ? 17.325 -4.585 -15.153 1.00 95.19 101 THR A O 1
ATOM 761 N N . PRO A 1 102 ? 16.099 -3.782 -16.855 1.00 96.81 102 PRO A N 1
ATOM 762 C CA . PRO A 1 102 ? 15.713 -5.110 -17.332 1.00 96.81 102 PRO A CA 1
ATOM 763 C C . PRO A 1 102 ? 16.896 -5.948 -17.821 1.00 96.81 102 PRO A C 1
ATOM 765 O O . PRO A 1 102 ? 17.752 -5.444 -18.540 1.00 96.81 102 PRO A O 1
ATOM 768 N N . LEU A 1 103 ? 16.906 -7.249 -17.497 1.00 96.00 103 LEU A N 1
ATOM 769 C CA . LEU A 1 103 ? 17.909 -8.186 -18.035 1.00 96.00 103 LEU A CA 1
ATOM 770 C C . LEU A 1 103 ? 17.800 -8.328 -19.556 1.00 96.00 103 LEU A C 1
ATOM 772 O O . LEU A 1 103 ? 18.804 -8.486 -20.241 1.00 96.00 103 LEU A O 1
ATOM 776 N N . ASN A 1 104 ? 16.568 -8.311 -20.066 1.00 95.75 104 ASN A N 1
ATOM 777 C CA . ASN A 1 104 ? 16.274 -8.276 -21.488 1.00 95.75 104 ASN A CA 1
ATOM 778 C C . ASN A 1 104 ? 15.240 -7.169 -21.744 1.00 95.75 104 ASN A C 1
ATOM 780 O O . ASN A 1 104 ? 14.056 -7.366 -21.450 1.00 95.75 104 ASN A O 1
ATOM 784 N N . PRO A 1 105 ? 15.668 -6.013 -22.279 1.00 95.56 105 PRO A N 1
ATOM 785 C CA . PRO A 1 105 ? 14.769 -4.913 -22.605 1.00 95.56 105 PRO A CA 1
ATOM 786 C C . PRO A 1 105 ? 13.664 -5.298 -23.596 1.00 95.56 105 PRO A C 1
ATOM 788 O O . PRO A 1 105 ? 12.551 -4.808 -23.476 1.00 95.56 105 PRO A O 1
ATOM 791 N N . ALA A 1 106 ? 13.918 -6.212 -24.538 1.00 96.50 106 ALA A N 1
ATOM 792 C CA . ALA A 1 106 ? 12.935 -6.570 -25.563 1.00 96.50 106 ALA A CA 1
ATOM 793 C C . ALA A 1 106 ? 11.712 -7.320 -25.003 1.00 96.50 106 ALA A C 1
ATOM 795 O O . ALA A 1 106 ? 10.657 -7.327 -25.628 1.00 96.50 106 ALA A O 1
ATOM 796 N N . THR A 1 107 ? 11.844 -7.954 -23.833 1.00 95.75 107 THR A N 1
ATOM 797 C CA . THR A 1 107 ? 10.782 -8.775 -23.223 1.00 95.75 107 THR A CA 1
ATOM 798 C C . THR A 1 107 ? 10.200 -8.167 -21.948 1.00 95.75 107 THR A C 1
ATOM 800 O O . THR A 1 107 ? 9.389 -8.808 -21.286 1.00 95.75 107 THR A O 1
ATOM 803 N N . TYR A 1 108 ? 10.651 -6.981 -21.540 1.00 96.75 108 TYR A N 1
ATOM 804 C CA . TYR A 1 108 ? 10.173 -6.331 -20.322 1.00 96.75 108 TYR A CA 1
ATOM 805 C C . TYR A 1 108 ? 8.847 -5.603 -20.577 1.00 96.75 108 TYR A C 1
ATOM 807 O O . TYR A 1 108 ? 8.725 -4.844 -21.538 1.00 96.75 108 TYR A O 1
ATOM 815 N N . ASP A 1 109 ? 7.859 -5.788 -19.700 1.00 95.25 109 ASP A N 1
ATOM 816 C CA . ASP A 1 109 ? 6.549 -5.137 -19.811 1.00 95.25 109 ASP A CA 1
ATOM 817 C C . ASP A 1 109 ? 6.608 -3.684 -19.315 1.00 95.25 109 ASP A C 1
ATOM 819 O O . ASP A 1 109 ? 6.157 -3.331 -18.222 1.00 95.25 109 ASP A O 1
ATOM 823 N N . TYR A 1 110 ? 7.189 -2.813 -20.141 1.00 95.06 110 TYR A N 1
ATOM 824 C CA . TYR A 1 110 ? 7.257 -1.379 -19.864 1.00 95.06 110 TYR A CA 1
ATOM 825 C C . TYR A 1 110 ? 5.872 -0.740 -19.765 1.00 95.06 110 TYR A C 1
ATOM 827 O O . TYR A 1 110 ? 5.659 0.117 -18.906 1.00 95.06 110 TYR A O 1
ATOM 835 N N . ALA A 1 111 ? 4.930 -1.162 -20.614 1.00 94.25 111 ALA A N 1
ATOM 836 C CA . ALA A 1 111 ? 3.567 -0.645 -20.598 1.00 94.25 111 ALA A CA 1
ATOM 837 C C . ALA A 1 111 ? 2.901 -0.935 -19.247 1.00 94.25 111 ALA A C 1
ATOM 839 O O . ALA A 1 111 ? 2.413 -0.012 -18.594 1.00 94.25 111 ALA A O 1
ATOM 840 N N . GLY A 1 112 ? 2.966 -2.183 -18.773 1.00 95.38 112 GLY A N 1
ATOM 841 C CA . GLY A 1 112 ? 2.471 -2.562 -17.452 1.00 95.38 112 GLY A CA 1
ATOM 842 C C . GLY A 1 112 ? 3.149 -1.788 -16.322 1.00 95.38 112 GLY A C 1
ATOM 843 O O . GLY A 1 112 ? 2.460 -1.272 -15.443 1.00 95.38 112 GLY A O 1
ATOM 844 N N . ALA A 1 113 ? 4.476 -1.631 -16.368 1.00 96.31 113 ALA A N 1
ATOM 845 C CA . ALA A 1 113 ? 5.233 -0.891 -15.356 1.00 96.31 113 ALA A CA 1
ATOM 846 C C . ALA A 1 113 ? 4.804 0.585 -15.252 1.00 96.31 113 ALA A C 1
ATOM 848 O O . ALA A 1 113 ? 4.586 1.106 -14.152 1.00 96.31 113 ALA A O 1
ATOM 849 N N . VAL A 1 114 ? 4.651 1.262 -16.394 1.00 95.50 114 VAL A N 1
ATOM 850 C CA . VAL A 1 114 ? 4.200 2.660 -16.462 1.00 95.50 114 VAL A CA 1
ATOM 851 C C . VAL A 1 114 ? 2.756 2.785 -15.985 1.00 95.50 114 VAL A C 1
ATOM 853 O O . VAL A 1 114 ? 2.462 3.644 -15.150 1.00 95.50 114 VAL A O 1
ATOM 856 N N . LEU A 1 115 ? 1.865 1.912 -16.461 1.00 96.19 115 LEU A N 1
ATOM 857 C CA . LEU A 1 115 ? 0.451 1.926 -16.083 1.00 96.19 115 LEU A CA 1
ATOM 858 C C . LEU A 1 115 ? 0.263 1.653 -14.593 1.00 96.19 115 LEU A C 1
ATOM 860 O O . LEU A 1 115 ? -0.503 2.361 -13.941 1.00 96.19 115 LEU A O 1
ATOM 864 N N . PHE A 1 116 ? 0.999 0.695 -14.031 1.00 96.94 116 PHE A N 1
ATOM 865 C CA . PHE A 1 116 ? 1.007 0.439 -12.597 1.00 96.94 116 PHE A CA 1
ATOM 866 C C . PHE A 1 116 ? 1.426 1.686 -11.815 1.00 96.94 116 PHE A C 1
ATOM 868 O O . PHE A 1 116 ? 0.711 2.105 -10.904 1.00 96.94 116 PHE A O 1
ATOM 875 N N . ASN A 1 117 ? 2.543 2.319 -12.192 1.00 96.81 117 ASN A N 1
ATOM 876 C CA . ASN A 1 117 ? 3.021 3.532 -11.530 1.00 96.81 117 ASN A CA 1
ATOM 877 C C . ASN A 1 117 ? 1.972 4.652 -11.573 1.00 96.81 117 ASN A C 1
ATOM 879 O O . ASN A 1 117 ? 1.663 5.240 -10.531 1.00 96.81 117 ASN A O 1
ATOM 883 N N . ALA A 1 118 ? 1.376 4.886 -12.746 1.00 96.06 118 ALA A N 1
ATOM 884 C CA . ALA A 1 118 ? 0.324 5.879 -12.949 1.00 96.06 118 ALA A CA 1
ATOM 885 C C . ALA A 1 118 ? -0.928 5.608 -12.091 1.00 96.06 118 ALA A C 1
ATOM 887 O O . ALA A 1 118 ? -1.536 6.544 -11.574 1.00 96.06 118 ALA A O 1
ATOM 888 N N . HIS A 1 119 ? -1.274 4.336 -11.868 1.00 97.00 119 HIS A N 1
ATOM 889 C CA . HIS A 1 119 ? -2.490 3.927 -11.155 1.00 97.00 119 HIS A CA 1
ATOM 890 C C . HIS A 1 119 ? -2.253 3.466 -9.709 1.00 97.00 119 HIS A C 1
ATOM 892 O O . HIS A 1 119 ? -3.188 3.026 -9.036 1.00 97.00 119 HIS A O 1
ATOM 898 N N . THR A 1 120 ? -1.046 3.629 -9.162 1.00 96.69 120 THR A N 1
ATOM 899 C CA . THR A 1 120 ? -0.746 3.285 -7.758 1.00 96.69 120 THR A CA 1
ATOM 900 C C . THR A 1 120 ? -1.652 3.986 -6.747 1.00 96.69 120 THR A C 1
ATOM 902 O O . THR A 1 120 ? -1.996 3.412 -5.710 1.00 96.69 120 THR A O 1
ATOM 905 N N . GLY A 1 121 ? -2.093 5.211 -7.049 1.00 97.31 121 GLY A N 1
ATOM 906 C CA . GLY A 1 121 ? -3.095 5.922 -6.253 1.00 97.31 121 GLY A CA 1
ATOM 907 C C . GLY A 1 121 ? -4.450 5.205 -6.220 1.00 97.31 121 GLY A C 1
ATOM 908 O O . GLY A 1 121 ? -5.030 5.049 -5.144 1.00 97.31 121 GLY A O 1
ATOM 909 N N . ALA A 1 122 ? -4.919 4.715 -7.370 1.00 98.06 122 ALA A N 1
ATOM 910 C CA . ALA A 1 122 ? -6.172 3.972 -7.494 1.00 98.06 122 ALA A CA 1
ATOM 911 C C . ALA A 1 122 ? -6.090 2.595 -6.816 1.00 98.06 122 ALA A C 1
ATOM 913 O O . ALA A 1 122 ? -7.004 2.212 -6.082 1.00 98.06 122 ALA A O 1
ATOM 914 N N . LEU A 1 123 ? -4.963 1.890 -6.976 1.00 98.31 123 LEU A N 1
ATOM 915 C CA . LEU A 1 123 ? -4.690 0.634 -6.271 1.00 98.31 123 LEU A CA 1
ATOM 916 C C . LEU A 1 123 ? -4.736 0.832 -4.750 1.00 98.31 123 LEU A C 1
ATOM 918 O O . LEU A 1 123 ? -5.372 0.054 -4.038 1.00 98.31 123 LEU A O 1
ATOM 922 N N . TRP A 1 124 ? -4.133 1.913 -4.241 1.00 98.25 124 TRP A N 1
ATOM 923 C CA . TRP A 1 124 ? -4.202 2.255 -2.819 1.00 98.25 124 TRP A CA 1
ATOM 924 C C . TRP A 1 124 ? -5.630 2.585 -2.359 1.00 98.25 124 TRP A C 1
ATOM 926 O O . TRP A 1 124 ? -6.070 2.113 -1.308 1.00 98.25 124 TRP A O 1
ATOM 936 N N . ALA A 1 125 ? -6.377 3.379 -3.129 1.00 98.38 125 ALA A N 1
ATOM 937 C CA . ALA A 1 125 ? -7.763 3.710 -2.797 1.00 98.38 125 ALA A CA 1
ATOM 938 C C . ALA A 1 125 ? -8.626 2.440 -2.685 1.00 98.38 125 ALA A C 1
ATOM 940 O O . ALA A 1 125 ? -9.344 2.253 -1.695 1.00 98.38 125 ALA A O 1
ATOM 941 N N . ARG A 1 126 ? -8.476 1.518 -3.643 1.00 98.50 126 ARG A N 1
ATOM 942 C CA . ARG A 1 126 ? -9.169 0.226 -3.634 1.00 98.50 126 ARG A CA 1
ATOM 943 C C . ARG A 1 126 ? -8.715 -0.661 -2.474 1.00 98.50 126 ARG A C 1
ATOM 945 O O . ARG A 1 126 ? -9.569 -1.215 -1.787 1.00 98.50 126 ARG A O 1
ATOM 952 N N . PHE A 1 127 ? -7.413 -0.703 -2.176 1.00 98.62 127 PHE A N 1
ATOM 953 C CA . PHE A 1 127 ? -6.871 -1.407 -1.009 1.00 98.62 127 PHE A CA 1
ATOM 954 C C . PHE A 1 127 ? -7.535 -0.944 0.288 1.00 98.62 127 PHE A C 1
ATOM 956 O O . PHE A 1 127 ? -8.061 -1.763 1.032 1.00 98.62 127 PHE A O 1
ATOM 963 N N . THR A 1 128 ? -7.586 0.364 0.549 1.00 98.31 128 THR A N 1
ATOM 964 C CA . THR A 1 128 ? -8.182 0.866 1.800 1.00 98.31 128 THR A CA 1
ATOM 965 C C . THR A 1 128 ? -9.697 0.658 1.872 1.00 98.31 128 THR A C 1
ATOM 967 O O . THR A 1 128 ? -10.254 0.553 2.966 1.00 98.31 128 THR A O 1
ATOM 970 N N . THR A 1 129 ? -10.375 0.583 0.724 1.00 98.25 129 THR A N 1
ATOM 971 C CA . THR A 1 129 ? -11.796 0.221 0.651 1.00 98.25 129 THR A CA 1
ATOM 972 C C . THR A 1 129 ? -11.990 -1.239 1.047 1.00 98.25 129 THR A C 1
ATOM 974 O O . THR A 1 129 ? -12.801 -1.533 1.921 1.00 98.25 129 THR A O 1
ATOM 977 N N . TYR A 1 130 ? -11.219 -2.151 0.449 1.00 98.62 130 TYR A N 1
ATOM 978 C CA . TYR A 1 130 ? -11.289 -3.574 0.773 1.00 98.62 130 TYR A CA 1
ATOM 979 C C . TYR A 1 130 ? -10.834 -3.860 2.195 1.00 98.62 130 TYR A C 1
ATOM 981 O O . TYR A 1 130 ? -11.528 -4.580 2.888 1.00 98.62 130 TYR A O 1
ATOM 989 N N . LEU A 1 131 ? -9.792 -3.201 2.696 1.00 98.62 131 LEU A N 1
ATOM 990 C CA . LEU A 1 131 ? -9.351 -3.352 4.080 1.00 98.62 131 LEU A CA 1
ATOM 991 C C . LEU A 1 131 ? -10.493 -3.129 5.082 1.00 98.62 131 LEU A C 1
ATOM 993 O O . LEU A 1 131 ? -10.699 -3.942 5.974 1.00 98.62 131 LEU A O 1
ATOM 997 N N . ARG A 1 132 ? -11.280 -2.060 4.915 1.00 98.50 132 ARG A N 1
ATOM 998 C CA . ARG A 1 132 ? -12.432 -1.791 5.794 1.00 98.50 132 ARG A CA 1
ATOM 999 C C . ARG A 1 132 ? -13.538 -2.838 5.651 1.00 98.50 132 ARG A C 1
ATOM 1001 O O . ARG A 1 132 ? -14.198 -3.152 6.636 1.00 98.50 132 ARG A O 1
ATOM 1008 N N . ARG A 1 133 ? -13.735 -3.376 4.443 1.00 98.44 133 ARG A N 1
ATOM 1009 C CA . ARG A 1 133 ? -14.698 -4.456 4.174 1.00 98.44 133 ARG A CA 1
ATOM 1010 C C . ARG A 1 133 ? -14.277 -5.764 4.826 1.00 98.44 133 ARG A C 1
ATOM 1012 O O . ARG A 1 133 ? -15.098 -6.373 5.496 1.00 98.44 133 ARG A O 1
AT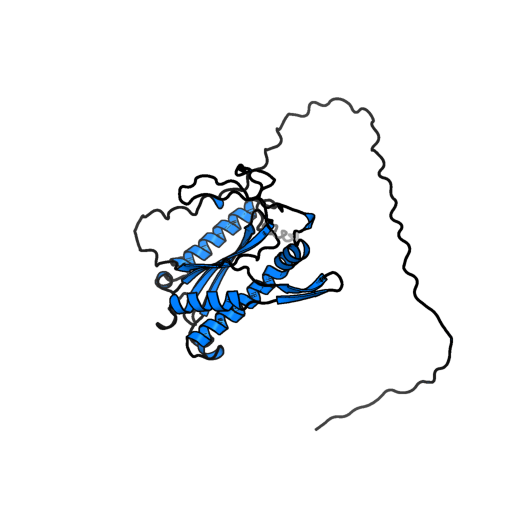OM 1019 N N . GLU A 1 134 ? -13.016 -6.147 4.661 1.00 98.56 134 GLU A N 1
ATOM 1020 C CA . GLU A 1 134 ? -12.459 -7.371 5.230 1.00 98.56 134 GLU A CA 1
ATOM 1021 C C . GLU A 1 134 ? -12.441 -7.298 6.764 1.00 98.56 134 GLU A C 1
ATOM 1023 O O . GLU A 1 134 ? -12.839 -8.256 7.413 1.00 98.56 134 GLU A O 1
ATOM 1028 N N . ILE A 1 135 ? -12.111 -6.143 7.362 1.00 98.44 135 ILE A N 1
ATOM 1029 C CA . ILE A 1 135 ? -12.241 -5.949 8.819 1.00 98.44 135 ILE A CA 1
ATOM 1030 C C . ILE A 1 135 ? -13.694 -6.149 9.266 1.00 98.44 135 ILE A C 1
ATOM 1032 O O . ILE A 1 135 ? -13.943 -6.891 10.209 1.00 98.44 135 ILE A O 1
ATOM 1036 N N . ALA A 1 136 ? -14.663 -5.510 8.602 1.00 98.31 136 ALA A N 1
ATOM 1037 C CA . ALA A 1 136 ? -16.069 -5.658 8.974 1.00 98.31 136 ALA A CA 1
ATOM 1038 C C . ALA A 1 136 ? -16.539 -7.119 8.859 1.00 98.31 136 ALA A C 1
ATOM 1040 O O . ALA A 1 136 ? -17.178 -7.624 9.778 1.00 98.31 136 ALA A O 1
ATOM 1041 N N . ALA A 1 137 ? -16.164 -7.808 7.776 1.00 98.25 137 ALA A N 1
ATOM 1042 C CA . ALA A 1 137 ? -16.500 -9.211 7.554 1.00 98.25 137 ALA A CA 1
ATOM 1043 C C . ALA A 1 137 ? -15.903 -10.132 8.631 1.00 98.25 137 ALA A C 1
ATOM 1045 O O . ALA A 1 137 ? -16.630 -10.935 9.208 1.00 98.25 137 ALA A O 1
ATOM 1046 N N . GLN A 1 138 ? -14.617 -9.966 8.956 1.00 97.69 138 GLN A N 1
ATOM 1047 C CA . GLN A 1 138 ? -13.928 -10.736 10.002 1.00 97.69 138 GLN A CA 1
ATOM 1048 C C . GLN A 1 138 ? -14.537 -10.520 11.395 1.00 97.69 138 GLN A C 1
ATOM 1050 O O . GLN A 1 138 ? -14.506 -11.411 12.236 1.00 97.69 138 GLN A O 1
ATOM 1055 N N . LEU A 1 139 ? -15.118 -9.344 11.640 1.00 97.31 139 LEU A N 1
ATOM 1056 C CA . LEU A 1 139 ? -15.816 -9.030 12.887 1.00 97.31 139 LEU A CA 1
ATOM 1057 C C . LEU A 1 139 ? -17.298 -9.441 12.884 1.00 97.31 139 LEU A C 1
ATOM 1059 O O . LEU A 1 139 ? -17.997 -9.174 13.859 1.00 97.31 139 LEU A O 1
ATOM 1063 N N . GLY A 1 140 ? -17.803 -10.051 11.805 1.00 97.81 140 GLY A N 1
ATOM 1064 C CA . GLY A 1 140 ? -19.219 -10.413 11.679 1.00 97.81 140 GLY A CA 1
ATOM 1065 C C . GLY A 1 140 ? -20.153 -9.200 11.604 1.00 97.81 140 GLY A C 1
ATOM 1066 O O . GLY A 1 140 ? -21.307 -9.270 12.019 1.00 97.81 140 GLY A O 1
ATOM 1067 N N . MET A 1 141 ? -19.659 -8.064 11.105 1.00 98.00 141 MET A N 1
ATOM 1068 C CA . MET A 1 141 ? -20.368 -6.787 11.086 1.00 98.00 141 MET A CA 1
ATOM 1069 C C . MET A 1 141 ? -20.657 -6.301 9.670 1.00 98.00 141 MET A C 1
ATOM 1071 O O . MET A 1 141 ? -19.911 -6.533 8.718 1.00 98.00 141 MET A O 1
ATOM 1075 N N . THR A 1 142 ? -21.709 -5.491 9.541 1.00 98.00 142 THR A N 1
ATOM 1076 C CA . THR A 1 142 ? -21.839 -4.624 8.366 1.00 98.00 142 THR A CA 1
ATOM 1077 C C . THR A 1 142 ? -20.756 -3.542 8.397 1.00 98.00 142 THR A C 1
ATOM 1079 O O . THR A 1 142 ? -20.312 -3.116 9.464 1.00 98.00 142 THR A O 1
ATOM 1082 N N . GLN A 1 143 ? -20.368 -3.018 7.231 1.00 96.56 143 GLN A N 1
ATOM 1083 C CA . GLN A 1 143 ? -19.417 -1.896 7.152 1.00 96.56 143 GLN A CA 1
ATOM 1084 C C . GLN A 1 143 ? -19.889 -0.672 7.954 1.00 96.56 143 GLN A C 1
ATOM 1086 O O . GLN A 1 143 ? -19.076 0.012 8.572 1.00 96.56 143 GLN A O 1
ATOM 1091 N N . LYS A 1 144 ? -21.206 -0.414 7.967 1.00 97.38 144 LYS A N 1
ATOM 1092 C CA . LYS A 1 144 ? -21.814 0.679 8.734 1.00 97.38 144 LYS A CA 1
ATOM 1093 C C . LYS A 1 144 ? -21.636 0.462 10.237 1.00 97.38 144 LYS A C 1
ATOM 1095 O O . LYS A 1 144 ? -21.206 1.383 10.919 1.00 97.38 144 LYS A O 1
ATOM 1100 N N . ALA A 1 145 ? -21.917 -0.745 10.732 1.00 97.44 145 ALA A N 1
ATOM 1101 C CA . ALA A 1 145 ? -21.734 -1.083 12.142 1.00 97.44 145 ALA A CA 1
ATOM 1102 C C . ALA A 1 145 ? -20.255 -1.013 12.550 1.00 97.44 145 ALA A C 1
ATOM 1104 O O . ALA A 1 145 ? -19.927 -0.356 13.535 1.00 97.44 145 ALA A O 1
ATOM 1105 N N . ALA A 1 146 ? -19.348 -1.571 11.742 1.00 97.06 146 ALA A N 1
ATOM 1106 C CA . ALA A 1 146 ? -17.912 -1.470 11.996 1.00 97.06 146 ALA A CA 1
ATOM 1107 C C . ALA A 1 146 ? -17.462 -0.000 12.105 1.00 97.06 146 ALA A C 1
ATOM 1109 O O . ALA A 1 146 ? -16.824 0.376 13.081 1.00 97.06 146 ALA A O 1
ATOM 1110 N N . HIS A 1 147 ? -17.879 0.868 11.176 1.00 95.19 147 HIS A N 1
ATOM 1111 C CA . HIS A 1 147 ? -17.532 2.295 11.207 1.00 95.19 147 HIS A CA 1
ATOM 1112 C C . HIS A 1 147 ? -18.032 3.037 12.462 1.00 95.19 147 HIS A C 1
ATOM 1114 O O . HIS A 1 147 ? -17.451 4.049 12.842 1.00 95.19 147 HIS A O 1
ATOM 1120 N N . THR A 1 148 ? -19.103 2.568 13.112 1.00 97.00 148 THR A N 1
ATOM 1121 C CA . THR A 1 148 ? -19.591 3.183 14.363 1.00 97.00 148 THR A CA 1
ATOM 1122 C C . THR A 1 148 ? -18.776 2.810 15.597 1.00 97.00 148 THR A C 1
ATOM 1124 O O . THR A 1 148 ? -18.813 3.546 16.576 1.00 97.00 148 THR A O 1
ATOM 1127 N N . VAL A 1 149 ? -18.039 1.695 15.565 1.00 96.56 149 VAL A N 1
ATOM 1128 C CA . VAL A 1 149 ? -17.320 1.169 16.739 1.00 96.56 149 VAL A CA 1
ATOM 1129 C C . VAL A 1 149 ? -15.805 1.177 16.583 1.00 96.56 149 VAL A C 1
ATOM 1131 O O . VAL A 1 149 ? -15.100 1.021 17.574 1.00 96.56 149 VAL A O 1
ATOM 1134 N N . LEU A 1 150 ? -15.282 1.344 15.367 1.00 96.44 150 LEU A N 1
ATOM 1135 C CA . LEU A 1 150 ? -13.847 1.409 15.121 1.00 96.44 150 LEU A CA 1
ATOM 1136 C C . LEU A 1 150 ? -13.504 2.341 13.962 1.00 96.44 150 LEU A C 1
ATOM 1138 O O . LEU A 1 150 ? -14.250 2.495 12.993 1.00 96.44 150 LEU A O 1
ATOM 1142 N N . ARG A 1 151 ? -12.294 2.891 14.024 1.00 97.12 151 ARG A N 1
ATOM 1143 C CA . ARG A 1 151 ? -11.684 3.699 12.975 1.00 97.12 151 ARG A CA 1
ATOM 1144 C C . ARG A 1 151 ? -10.395 3.044 12.490 1.00 97.12 151 ARG A C 1
ATOM 1146 O O . ARG A 1 151 ? -9.517 2.701 13.274 1.00 97.12 151 ARG A O 1
ATOM 1153 N N . VAL A 1 152 ? -10.253 2.929 11.169 1.00 97.62 152 VAL A N 1
ATOM 1154 C CA . VAL A 1 152 ? -8.993 2.522 10.528 1.00 97.62 152 VAL A CA 1
ATOM 1155 C C . VAL A 1 152 ? -8.180 3.770 10.205 1.00 97.62 152 VAL A C 1
ATOM 1157 O O . VAL A 1 152 ? -8.524 4.526 9.289 1.00 97.62 152 VAL A O 1
ATOM 1160 N N . SER A 1 153 ? -7.098 3.972 10.946 1.00 96.12 153 SER A N 1
ATOM 1161 C CA . SER A 1 153 ? -6.154 5.073 10.763 1.00 96.12 153 SER A CA 1
ATOM 1162 C C . SER A 1 153 ? -4.905 4.571 10.049 1.00 96.12 153 SER A C 1
ATOM 1164 O O . SER A 1 153 ? -4.398 3.495 10.358 1.00 96.12 153 SER A O 1
ATOM 1166 N N . PHE A 1 154 ? -4.369 5.343 9.104 1.00 96.19 154 PHE A N 1
ATOM 1167 C CA . PHE A 1 154 ? -3.112 4.985 8.453 1.00 96.19 154 PHE A CA 1
ATOM 1168 C C . PHE A 1 154 ? -2.263 6.200 8.094 1.00 96.19 154 PHE A C 1
ATOM 1170 O O . PHE A 1 154 ? -2.775 7.283 7.815 1.00 96.19 154 PHE A O 1
ATOM 1177 N N . ALA A 1 155 ? -0.955 5.977 8.031 1.00 94.75 155 ALA A N 1
ATOM 1178 C CA . ALA A 1 155 ? 0.005 6.840 7.359 1.00 94.75 155 ALA A CA 1
ATOM 1179 C C . ALA A 1 155 ? 0.743 5.998 6.319 1.00 94.75 155 ALA A C 1
ATOM 1181 O O . ALA A 1 155 ? 1.067 4.843 6.590 1.00 94.75 155 ALA A O 1
ATOM 1182 N N . LYS A 1 156 ? 1.001 6.553 5.131 1.00 95.00 156 LYS A N 1
ATOM 1183 C CA . LYS A 1 156 ? 1.670 5.826 4.048 1.00 95.00 156 LYS A CA 1
ATOM 1184 C C . LYS A 1 156 ? 2.733 6.669 3.363 1.00 95.00 156 LYS A C 1
ATOM 1186 O O . LYS A 1 156 ? 2.584 7.885 3.247 1.00 95.00 156 LYS A O 1
ATOM 1191 N N . VAL A 1 157 ? 3.741 5.997 2.829 1.00 92.69 157 VAL A N 1
ATOM 1192 C CA . VAL A 1 157 ? 4.785 6.569 1.981 1.00 92.69 157 VAL A CA 1
ATOM 1193 C C . VAL A 1 157 ? 4.849 5.761 0.693 1.00 92.69 1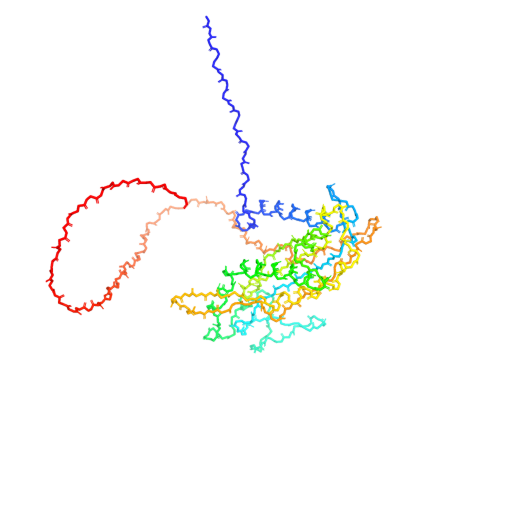57 VAL A C 1
ATOM 1195 O O . VAL A 1 157 ? 4.785 4.535 0.730 1.00 92.69 157 VAL A O 1
ATOM 1198 N N . ALA A 1 158 ? 4.932 6.463 -0.435 1.00 93.25 158 ALA A N 1
ATOM 1199 C CA . ALA A 1 158 ? 5.258 5.882 -1.730 1.00 93.25 158 ALA A CA 1
ATOM 1200 C C . ALA A 1 158 ? 6.761 6.039 -1.957 1.00 93.25 158 ALA A C 1
ATOM 1202 O O . ALA A 1 158 ? 7.263 7.162 -1.892 1.00 93.25 158 ALA A O 1
ATOM 1203 N N . GLU A 1 159 ? 7.452 4.946 -2.248 1.00 91.31 159 GLU A N 1
ATOM 1204 C CA . GLU A 1 159 ? 8.882 4.958 -2.537 1.00 91.31 159 GLU A CA 1
ATOM 1205 C C . GLU A 1 159 ? 9.161 4.224 -3.849 1.00 91.31 159 GLU A C 1
ATOM 1207 O O . GLU A 1 159 ? 8.522 3.221 -4.172 1.00 91.31 159 GLU A O 1
ATOM 1212 N N . TYR A 1 160 ? 10.113 4.733 -4.625 1.00 90.75 160 TYR A N 1
ATOM 1213 C CA . TYR A 1 160 ? 10.570 4.062 -5.834 1.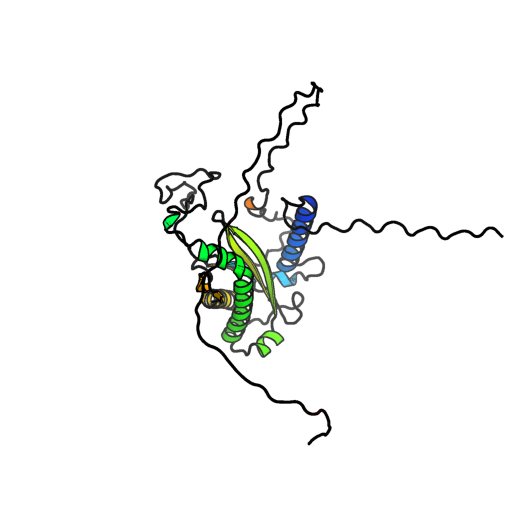00 90.75 160 TYR A CA 1
ATOM 1214 C C . TYR A 1 160 ? 11.597 2.993 -5.470 1.00 90.75 160 TYR A C 1
ATOM 1216 O O . TYR A 1 160 ? 12.611 3.284 -4.844 1.00 90.75 160 TYR A O 1
ATOM 1224 N N . GLN A 1 161 ? 11.352 1.756 -5.896 1.00 90.50 161 GLN A N 1
ATOM 1225 C CA . GLN A 1 161 ? 12.393 0.730 -5.911 1.00 90.50 161 GLN A CA 1
ATOM 1226 C C . GLN A 1 161 ? 13.480 1.106 -6.928 1.00 90.50 161 GLN A C 1
ATOM 1228 O O . GLN A 1 161 ? 13.223 1.876 -7.851 1.00 90.50 161 GLN A O 1
ATOM 1233 N N . GLN A 1 162 ? 14.665 0.490 -6.834 1.00 86.50 162 GLN A N 1
ATOM 1234 C CA . GLN A 1 162 ? 15.743 0.685 -7.821 1.00 86.50 162 GLN A CA 1
ATOM 1235 C C . GLN A 1 162 ? 15.274 0.458 -9.270 1.00 86.50 162 GLN A C 1
ATOM 1237 O O . GLN A 1 162 ? 15.694 1.167 -10.172 1.00 86.50 162 GLN A O 1
ATOM 1242 N N . ARG A 1 163 ? 14.325 -0.465 -9.486 1.00 91.56 163 ARG A N 1
ATOM 1243 C CA . ARG A 1 163 ? 13.683 -0.723 -10.790 1.00 91.56 163 ARG A CA 1
ATOM 1244 C C . ARG A 1 163 ? 12.625 0.305 -11.221 1.00 91.56 163 ARG A C 1
ATOM 1246 O O . ARG A 1 163 ? 11.827 0.030 -12.108 1.00 91.56 163 ARG A O 1
ATOM 1253 N N . GLY A 1 164 ? 12.547 1.454 -10.552 1.00 91.88 164 GLY A N 1
ATOM 1254 C CA . GLY A 1 164 ? 11.642 2.551 -10.901 1.00 91.88 164 GLY A CA 1
ATOM 1255 C C . GLY A 1 164 ? 10.159 2.287 -10.626 1.00 91.88 164 GLY A C 1
ATOM 1256 O O . GLY A 1 164 ? 9.316 3.061 -11.069 1.00 91.88 164 GLY A O 1
ATOM 1257 N N . LEU A 1 165 ? 9.816 1.229 -9.887 1.00 96.06 165 LEU A N 1
ATOM 1258 C CA . LEU A 1 165 ? 8.430 0.909 -9.536 1.00 96.06 165 LEU A CA 1
ATOM 1259 C C . LEU A 1 165 ? 8.089 1.395 -8.134 1.00 96.06 165 LEU A C 1
ATOM 1261 O O . LEU A 1 165 ? 8.868 1.211 -7.195 1.00 96.06 165 LEU A O 1
ATOM 1265 N N . VAL A 1 166 ? 6.907 1.984 -7.990 1.00 95.38 166 VAL A N 1
ATOM 1266 C CA . VAL A 1 166 ? 6.414 2.460 -6.699 1.00 95.38 166 VAL A CA 1
ATOM 1267 C C . VAL A 1 166 ? 6.018 1.275 -5.818 1.00 95.38 166 VAL A C 1
ATOM 1269 O O . VAL A 1 166 ? 5.263 0.401 -6.230 1.00 95.38 166 VAL A O 1
ATOM 1272 N N . HIS A 1 167 ? 6.475 1.278 -4.572 1.00 95.25 167 HIS A N 1
ATOM 1273 C CA . HIS A 1 167 ? 5.955 0.427 -3.508 1.00 95.25 167 HIS A CA 1
ATOM 1274 C C . HIS A 1 167 ? 5.475 1.300 -2.350 1.00 95.25 167 HIS A C 1
ATOM 1276 O O . HIS A 1 167 ? 5.946 2.428 -2.167 1.00 95.25 167 HIS A O 1
ATOM 1282 N N . PHE A 1 168 ? 4.503 0.800 -1.591 1.00 96.75 168 PHE A N 1
ATOM 1283 C CA . PHE A 1 168 ? 3.991 1.510 -0.426 1.00 96.75 168 PHE A CA 1
ATOM 1284 C C . PHE A 1 168 ? 4.494 0.883 0.855 1.00 96.75 168 PHE A C 1
ATOM 1286 O O . PHE A 1 168 ? 4.355 -0.320 1.049 1.00 96.75 168 PHE A O 1
ATOM 1293 N N . HIS A 1 169 ? 4.946 1.737 1.763 1.00 96.62 169 HIS A N 1
ATOM 1294 C CA . HIS A 1 169 ? 5.027 1.428 3.179 1.00 96.62 169 HIS A CA 1
ATOM 1295 C C . HIS A 1 169 ? 3.879 2.119 3.899 1.00 96.62 169 HIS A C 1
ATOM 1297 O O . HIS A 1 169 ? 3.636 3.307 3.674 1.00 96.62 169 HIS A O 1
ATOM 1303 N N . ALA A 1 170 ? 3.173 1.401 4.764 1.00 97.44 170 ALA A N 1
ATOM 1304 C CA . ALA A 1 170 ? 2.081 1.957 5.542 1.00 97.44 170 ALA A CA 1
ATOM 1305 C C . ALA A 1 170 ? 2.137 1.497 6.994 1.00 97.44 170 ALA A C 1
ATOM 1307 O O . ALA A 1 170 ? 2.343 0.325 7.281 1.00 97.44 170 ALA A O 1
ATOM 1308 N N . VAL A 1 171 ? 1.892 2.428 7.907 1.00 97.38 171 VAL A N 1
ATOM 1309 C CA . VAL A 1 171 ? 1.499 2.116 9.280 1.00 97.38 171 VAL A CA 1
ATOM 1310 C C . VAL A 1 171 ? -0.017 2.160 9.310 1.00 97.38 171 VAL A C 1
ATOM 1312 O O . VAL A 1 171 ? -0.594 3.199 8.989 1.00 97.38 171 VAL A O 1
ATOM 1315 N N . ILE A 1 172 ? -0.652 1.054 9.681 1.00 98.19 172 ILE A N 1
ATOM 1316 C CA . ILE A 1 172 ? -2.109 0.937 9.789 1.00 98.19 172 ILE A CA 1
ATOM 1317 C C . ILE A 1 172 ? -2.446 0.589 11.233 1.00 98.19 172 ILE A C 1
ATOM 1319 O O . ILE A 1 172 ? -1.824 -0.303 11.804 1.00 98.19 172 ILE A O 1
ATOM 1323 N N . ARG A 1 173 ? -3.409 1.296 11.822 1.00 97.44 173 ARG A N 1
ATOM 1324 C CA . ARG A 1 173 ? -3.825 1.159 13.219 1.00 97.44 173 ARG A CA 1
ATOM 1325 C C . ARG A 1 173 ? -5.345 1.119 13.326 1.00 97.44 173 ARG A C 1
ATOM 1327 O O . ARG A 1 173 ? -6.037 1.812 12.576 1.00 97.44 173 ARG A O 1
ATOM 1334 N N . LEU A 1 174 ? -5.838 0.327 14.270 1.00 97.69 174 LEU A N 1
ATOM 1335 C CA . LEU A 1 174 ? -7.236 0.319 14.684 1.00 97.69 174 LEU A CA 1
ATOM 1336 C C . LEU A 1 174 ? -7.400 1.207 15.916 1.00 97.69 174 LEU A C 1
ATOM 1338 O O . LEU A 1 174 ? -6.682 1.055 16.898 1.00 97.69 174 LEU A O 1
ATOM 1342 N N . ASP A 1 175 ? -8.338 2.138 15.838 1.00 97.12 175 ASP A N 1
ATOM 1343 C CA . ASP A 1 175 ? -8.709 3.074 16.896 1.00 97.12 175 ASP A CA 1
ATOM 1344 C C . ASP A 1 175 ? -10.207 2.912 17.221 1.00 97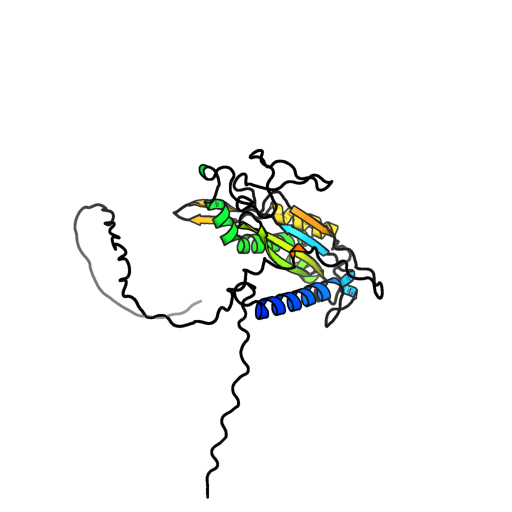.12 175 ASP A C 1
ATOM 1346 O O . ASP A 1 175 ? -10.954 2.323 16.433 1.00 97.12 175 ASP A O 1
ATOM 1350 N N . GLY A 1 176 ? -10.667 3.452 18.350 1.00 96.00 176 GLY A N 1
ATOM 1351 C CA . GLY A 1 176 ? -12.096 3.631 18.625 1.00 96.00 176 GLY A CA 1
ATOM 1352 C C . GLY A 1 176 ? -12.730 4.698 17.714 1.00 96.00 176 GLY A C 1
ATOM 1353 O O . GLY A 1 176 ? -12.018 5.352 16.939 1.00 96.00 176 GLY A O 1
ATOM 1354 N N . PRO A 1 177 ? -14.060 4.896 17.767 1.00 94.06 177 PRO A N 1
ATOM 1355 C CA . PRO A 1 177 ? -14.749 5.889 16.940 1.00 94.06 177 PRO A CA 1
ATOM 1356 C C . PRO A 1 177 ? -14.208 7.314 17.137 1.00 94.06 177 PRO A C 1
ATOM 1358 O O . PRO A 1 177 ? -14.054 8.041 16.152 1.00 94.06 177 PRO A O 1
ATOM 1361 N N . ASP A 1 178 ? -13.786 7.669 18.354 1.00 91.69 178 ASP A N 1
ATOM 1362 C CA . ASP A 1 178 ? -13.179 8.974 18.663 1.00 91.69 178 ASP A CA 1
ATOM 1363 C C . ASP A 1 178 ? -11.683 9.062 18.286 1.00 91.69 178 ASP A C 1
ATOM 1365 O O . ASP A 1 178 ? -10.973 10.014 18.623 1.00 91.69 178 ASP A O 1
ATOM 1369 N N . GLY A 1 179 ? -11.170 8.076 17.545 1.00 92.31 179 GLY A N 1
ATOM 1370 C CA . GLY A 1 179 ? -9.801 8.046 17.049 1.00 92.31 179 GLY A CA 1
ATOM 1371 C C . GLY A 1 179 ? -8.780 7.756 18.144 1.00 92.31 179 GLY A C 1
ATOM 1372 O O . GLY A 1 179 ? -8.964 6.878 18.978 1.00 92.31 179 GLY A O 1
ATOM 1373 N N . THR A 1 180 ? -7.656 8.475 18.130 1.00 91.69 180 THR A N 1
ATOM 1374 C CA . THR A 1 180 ? -6.485 8.154 18.967 1.00 91.69 180 THR A CA 1
ATOM 1375 C C . THR A 1 180 ? -6.733 8.236 20.471 1.00 91.69 180 THR A C 1
ATOM 1377 O O . THR A 1 180 ? -5.924 7.732 21.244 1.00 91.69 180 THR A O 1
ATOM 1380 N N . SER A 1 181 ? -7.811 8.899 20.884 1.00 92.56 181 SER A N 1
ATOM 1381 C CA . SER A 1 181 ? -8.177 9.090 22.288 1.00 92.56 181 SER A CA 1
ATOM 1382 C C . SER A 1 181 ? -8.897 7.889 22.891 1.00 92.56 181 SER A C 1
ATOM 1384 O O . SER A 1 181 ? -9.008 7.797 24.111 1.00 92.56 181 SER A O 1
ATOM 1386 N N . GLN A 1 182 ? -9.383 6.978 22.049 1.00 93.44 182 GLN A N 1
ATOM 1387 C CA . GLN A 1 182 ? -10.216 5.864 22.460 1.00 93.44 182 GLN A CA 1
ATOM 1388 C C . GLN A 1 182 ? -9.662 4.561 21.876 1.00 93.44 182 GLN A C 1
ATOM 1390 O O . GLN A 1 182 ? -9.414 4.490 20.668 1.00 93.44 182 GLN A O 1
ATOM 1395 N N . PRO A 1 183 ? -9.464 3.516 22.695 1.00 94.19 183 PRO A N 1
ATOM 1396 C CA . PRO A 1 183 ? -9.051 2.222 22.178 1.00 94.19 183 PRO A CA 1
ATOM 1397 C C . PRO A 1 183 ? -10.153 1.613 21.304 1.00 94.19 183 PRO A C 1
ATOM 1399 O O . PRO A 1 183 ? -11.339 1.866 21.542 1.00 94.19 183 PRO A O 1
ATOM 1402 N N . PRO A 1 184 ? -9.790 0.801 20.297 1.00 96.00 184 PRO A N 1
ATOM 1403 C CA . PRO A 1 184 ? -10.785 0.032 19.571 1.00 96.00 184 PRO A CA 1
ATOM 1404 C C . PRO A 1 184 ? -11.411 -1.034 20.490 1.00 96.00 184 PRO A C 1
ATOM 1406 O O . PRO A 1 184 ? -10.854 -1.356 21.547 1.00 96.00 184 PRO A O 1
ATOM 1409 N N . PRO A 1 185 ? -12.545 -1.629 20.089 1.00 96.12 185 PRO A N 1
ATOM 1410 C CA . PRO A 1 185 ? -13.138 -2.737 20.821 1.00 96.12 185 PRO A CA 1
ATOM 1411 C C . PRO A 1 185 ? -12.151 -3.910 20.986 1.00 96.12 185 PRO A C 1
ATOM 1413 O O . PRO A 1 185 ? -11.369 -4.166 20.068 1.00 96.12 185 PRO A O 1
ATOM 1416 N N . PRO A 1 186 ? -12.207 -4.685 22.088 1.00 95.69 186 PRO A N 1
ATOM 1417 C CA . PRO A 1 186 ? -11.228 -5.745 22.369 1.00 95.69 186 PRO A CA 1
ATOM 1418 C C . PRO A 1 186 ? -11.107 -6.831 21.287 1.00 95.69 186 PRO A C 1
ATOM 1420 O O . PRO A 1 186 ? -10.055 -7.445 21.142 1.00 95.69 186 PRO A O 1
ATOM 1423 N N . TYR A 1 187 ? -12.169 -7.057 20.508 1.00 96.00 187 TYR A N 1
ATOM 1424 C CA . TYR A 1 187 ? -12.193 -8.020 19.402 1.00 96.00 187 TYR A CA 1
ATOM 1425 C C . TYR A 1 187 ? -11.507 -7.517 18.118 1.00 96.00 187 TYR A C 1
ATOM 1427 O O . TYR A 1 187 ? -11.244 -8.303 17.211 1.00 96.00 187 TYR A O 1
ATOM 1435 N N . ALA A 1 188 ? -11.189 -6.225 18.014 1.00 96.94 188 ALA A N 1
ATOM 1436 C CA . ALA A 1 188 ? -10.520 -5.634 16.859 1.00 96.94 188 ALA A CA 1
ATOM 1437 C C . ALA A 1 188 ? -8.992 -5.790 16.977 1.00 96.94 188 ALA A C 1
ATOM 1439 O O . ALA A 1 188 ? -8.270 -4.822 17.192 1.00 96.94 188 ALA A O 1
ATOM 1440 N N . THR A 1 189 ? -8.502 -7.028 16.888 1.00 97.19 189 THR A N 1
ATOM 1441 C CA . THR A 1 189 ? -7.115 -7.404 17.216 1.00 97.19 189 THR A CA 1
ATOM 1442 C C . THR A 1 189 ? -6.111 -7.179 16.073 1.00 97.19 189 THR A C 1
ATOM 1444 O O . THR A 1 189 ? -6.474 -6.909 14.926 1.00 97.19 189 THR A O 1
ATOM 1447 N N . VAL A 1 190 ? -4.812 -7.343 16.367 1.00 97.38 190 VAL A N 1
ATOM 1448 C CA . VAL A 1 190 ? -3.744 -7.351 15.345 1.00 97.38 190 VAL A CA 1
ATOM 1449 C C . VAL A 1 190 ? -3.922 -8.502 14.351 1.00 97.38 190 VAL A C 1
ATOM 1451 O O . VAL A 1 190 ? -3.616 -8.325 13.172 1.00 97.38 190 VAL A O 1
ATOM 1454 N N . ALA A 1 191 ? -4.443 -9.652 14.790 1.00 97.81 191 ALA A N 1
ATOM 1455 C CA . ALA A 1 191 ? -4.728 -10.786 13.911 1.00 97.81 191 ALA A CA 1
ATOM 1456 C C . ALA A 1 191 ? -5.805 -10.422 12.878 1.00 97.81 191 ALA A C 1
ATOM 1458 O O . ALA A 1 191 ? -5.549 -10.517 11.681 1.00 97.81 191 ALA A O 1
ATOM 1459 N N . VAL A 1 192 ? -6.935 -9.855 13.331 1.00 98.25 192 VAL A N 1
ATOM 1460 C CA . VAL A 1 192 ? -7.999 -9.346 12.443 1.00 98.25 192 VAL A CA 1
ATOM 1461 C C . VAL A 1 192 ? -7.433 -8.348 11.434 1.00 98.25 192 VAL A C 1
ATOM 1463 O O . VAL A 1 192 ? -7.718 -8.433 10.240 1.00 98.25 192 VAL A O 1
ATOM 1466 N N . LEU A 1 193 ? -6.595 -7.414 11.894 1.00 98.44 193 LEU A N 1
ATOM 1467 C CA . LEU A 1 193 ? -5.963 -6.434 11.016 1.00 98.44 193 LEU A CA 1
ATOM 1468 C C . LEU A 1 193 ? -5.022 -7.087 9.992 1.00 98.44 193 LEU A C 1
ATOM 1470 O O . LEU A 1 193 ? -5.040 -6.717 8.819 1.00 98.44 193 LEU A O 1
ATOM 1474 N N . THR A 1 194 ? -4.202 -8.043 10.422 1.00 98.38 194 THR A N 1
ATOM 1475 C CA . THR A 1 194 ? -3.226 -8.739 9.573 1.00 98.38 194 THR A CA 1
ATOM 1476 C C . THR A 1 194 ? -3.926 -9.533 8.478 1.00 98.38 194 THR A C 1
ATOM 1478 O O . THR A 1 194 ? -3.572 -9.399 7.303 1.00 98.38 194 THR A O 1
ATOM 1481 N N . ASP A 1 195 ? -4.956 -10.295 8.837 1.00 98.44 195 ASP A N 1
ATOM 1482 C CA . ASP A 1 195 ? -5.715 -11.112 7.893 1.00 98.44 195 ASP A CA 1
ATOM 1483 C C . ASP A 1 195 ? -6.491 -10.236 6.910 1.00 98.44 195 ASP A C 1
ATOM 1485 O O . ASP A 1 195 ? -6.444 -10.466 5.699 1.00 98.44 195 ASP A O 1
ATOM 1489 N N . ALA A 1 196 ? -7.115 -9.160 7.397 1.00 98.56 196 ALA A N 1
ATOM 1490 C CA . ALA A 1 196 ? -7.807 -8.205 6.542 1.00 98.56 196 ALA A CA 1
ATOM 1491 C C . ALA A 1 196 ? -6.861 -7.493 5.561 1.00 98.56 196 ALA A C 1
ATOM 1493 O O . ALA A 1 196 ? -7.234 -7.266 4.411 1.00 98.56 196 ALA A O 1
ATOM 1494 N N . VAL A 1 197 ? -5.629 -7.162 5.970 1.00 98.62 197 VAL A N 1
ATOM 1495 C CA . VAL A 1 197 ? -4.610 -6.600 5.065 1.00 98.62 197 VAL A CA 1
ATOM 1496 C C . VAL A 1 197 ? -4.253 -7.594 3.962 1.00 98.62 197 VAL A C 1
ATOM 1498 O O . VAL A 1 197 ? -4.212 -7.199 2.794 1.00 98.62 197 VAL A O 1
ATOM 1501 N N . ARG A 1 198 ? -4.015 -8.867 4.304 1.00 98.50 198 ARG A N 1
ATOM 1502 C CA . ARG A 1 198 ? -3.682 -9.913 3.322 1.00 98.50 198 ARG A CA 1
ATOM 1503 C C . ARG A 1 198 ? -4.824 -10.134 2.333 1.00 98.50 198 ARG A C 1
ATOM 1505 O O . ARG A 1 198 ? -4.592 -10.076 1.126 1.00 98.50 198 ARG A O 1
ATOM 1512 N N . ALA A 1 199 ? -6.049 -10.298 2.832 1.00 98.38 199 ALA A N 1
ATOM 1513 C CA . ALA A 1 199 ? -7.242 -10.478 2.007 1.00 98.38 199 ALA A CA 1
ATOM 1514 C C . ALA A 1 199 ? -7.493 -9.266 1.094 1.00 98.38 199 ALA A C 1
ATOM 1516 O O . ALA A 1 199 ? -7.689 -9.415 -0.114 1.00 98.38 199 ALA A O 1
ATOM 1517 N N . ALA A 1 200 ? -7.399 -8.048 1.639 1.00 98.50 200 ALA A N 1
ATOM 1518 C CA . ALA A 1 200 ? -7.588 -6.829 0.866 1.00 98.50 200 ALA A CA 1
ATOM 1519 C C . ALA A 1 200 ? -6.537 -6.685 -0.238 1.00 98.50 200 ALA A C 1
ATOM 1521 O O . ALA A 1 200 ? -6.900 -6.414 -1.381 1.00 98.50 200 ALA A O 1
ATOM 1522 N N . ALA A 1 201 ? -5.252 -6.882 0.075 1.00 98.19 201 ALA A N 1
ATOM 1523 C CA . ALA A 1 201 ? -4.168 -6.788 -0.902 1.00 98.19 201 ALA A CA 1
ATOM 1524 C C . ALA A 1 201 ? -4.340 -7.802 -2.043 1.00 98.19 201 ALA A C 1
ATOM 1526 O O . ALA A 1 201 ? -4.236 -7.419 -3.208 1.00 98.19 201 ALA A O 1
ATOM 1527 N N . ALA A 1 202 ? -4.687 -9.051 -1.718 1.00 97.50 202 ALA A N 1
ATOM 1528 C CA . ALA A 1 202 ? -4.927 -10.104 -2.703 1.00 97.50 202 ALA A CA 1
ATOM 1529 C C . ALA A 1 202 ? -6.118 -9.802 -3.628 1.00 97.50 202 ALA A C 1
ATOM 1531 O O . ALA A 1 202 ? -6.109 -10.202 -4.792 1.00 97.50 202 ALA A O 1
ATOM 1532 N N . ARG A 1 203 ? -7.128 -9.070 -3.139 1.00 97.69 203 ARG A N 1
ATOM 1533 C CA . ARG A 1 203 ? -8.362 -8.761 -3.876 1.00 97.69 203 ARG A CA 1
ATOM 1534 C C . ARG A 1 203 ? -8.271 -7.531 -4.779 1.00 97.69 203 ARG A C 1
ATOM 1536 O O . ARG A 1 203 ? -9.072 -7.395 -5.700 1.00 97.69 203 ARG A O 1
ATOM 1543 N N . VAL A 1 204 ? -7.351 -6.598 -4.526 1.00 98.38 204 VAL A N 1
ATOM 1544 C CA . VAL A 1 204 ? -7.260 -5.358 -5.318 1.00 98.38 204 VAL A CA 1
ATOM 1545 C C . VAL A 1 204 ? -7.005 -5.673 -6.789 1.00 98.38 204 VAL A C 1
ATOM 1547 O O . VAL A 1 204 ? -5.981 -6.263 -7.126 1.00 98.38 204 VAL A O 1
ATOM 1550 N N . ARG A 1 205 ? -7.919 -5.210 -7.644 1.00 97.75 205 ARG A N 1
ATOM 1551 C CA . ARG A 1 205 ? -7.802 -5.165 -9.106 1.00 97.75 205 ARG A CA 1
ATOM 1552 C C . ARG A 1 205 ? -8.246 -3.808 -9.614 1.00 97.75 205 ARG A C 1
ATOM 1554 O O . ARG A 1 205 ? -9.256 -3.319 -9.128 1.00 97.75 205 ARG A O 1
ATOM 1561 N N . VAL A 1 206 ? -7.536 -3.187 -10.543 1.00 97.56 206 VAL A N 1
ATOM 1562 C CA . VAL A 1 206 ? -7.950 -1.946 -11.214 1.00 97.56 206 VAL A CA 1
ATOM 1563 C C . VAL A 1 206 ? -7.851 -2.174 -12.713 1.00 97.56 206 VAL A C 1
ATOM 1565 O O . VAL A 1 206 ? -6.751 -2.363 -13.220 1.00 97.56 206 VAL A O 1
ATOM 1568 N N . THR A 1 207 ? -8.989 -2.149 -13.397 1.00 97.00 207 THR A N 1
ATOM 1569 C CA . THR A 1 207 ? -9.055 -2.221 -14.857 1.00 97.00 207 THR A CA 1
ATOM 1570 C C . THR A 1 207 ? -8.768 -0.847 -15.447 1.00 97.00 207 THR A C 1
ATOM 1572 O O . THR A 1 207 ? -9.299 0.161 -14.972 1.00 97.00 207 THR A O 1
ATOM 1575 N N . VAL A 1 208 ? -7.897 -0.810 -16.447 1.00 94.88 208 VAL A N 1
ATOM 1576 C CA . VAL A 1 208 ? -7.548 0.375 -17.227 1.00 94.88 208 VAL A CA 1
ATOM 1577 C C . VAL A 1 208 ? -7.760 0.033 -18.690 1.00 94.88 208 VAL A C 1
ATOM 1579 O O . VAL A 1 208 ? -7.235 -0.966 -19.168 1.00 94.88 208 VAL A O 1
ATOM 1582 N N . GLU A 1 209 ? -8.498 0.879 -19.392 1.00 93.12 209 GLU A N 1
ATOM 1583 C CA . GLU A 1 209 ? -8.787 0.726 -20.813 1.00 93.12 209 GLU A CA 1
ATOM 1584 C C . GLU A 1 209 ? -8.257 1.939 -21.570 1.00 93.12 209 GLU A C 1
ATOM 1586 O O . GLU A 1 209 ? -8.414 3.081 -21.133 1.00 93.12 209 GLU A O 1
ATOM 1591 N N . SER A 1 210 ? -7.595 1.692 -22.698 1.00 86.81 210 SER A N 1
ATOM 1592 C CA . SER A 1 210 ? -7.247 2.742 -23.656 1.00 86.81 210 SER A CA 1
ATOM 1593 C C . SER A 1 210 ? -7.000 2.156 -25.040 1.00 86.81 210 SER A C 1
ATOM 1595 O O . SER A 1 210 ? -6.554 1.014 -25.156 1.00 86.81 210 SER A O 1
ATOM 1597 N N . ASP A 1 211 ? -7.171 2.973 -26.076 1.00 87.38 211 ASP A N 1
ATOM 1598 C CA . ASP A 1 211 ? -6.930 2.574 -27.469 1.00 87.38 211 ASP A CA 1
ATOM 1599 C C . ASP A 1 211 ? -5.491 2.085 -27.712 1.00 87.38 211 ASP A C 1
ATOM 1601 O O . ASP A 1 211 ? -5.247 1.246 -28.574 1.00 87.38 211 ASP A O 1
ATOM 1605 N N . ALA A 1 212 ? -4.522 2.589 -26.939 1.00 85.88 212 ALA A N 1
ATOM 1606 C CA . ALA A 1 212 ? -3.104 2.288 -27.130 1.00 85.88 212 ALA A CA 1
ATOM 1607 C C . ALA A 1 212 ? -2.655 0.953 -26.511 1.00 85.88 212 ALA A C 1
ATOM 1609 O O . ALA A 1 212 ? -1.718 0.335 -27.013 1.00 85.88 212 ALA A O 1
ATOM 1610 N N . VAL A 1 213 ? -3.265 0.524 -25.399 1.00 84.69 213 VAL A N 1
ATOM 1611 C CA . VAL A 1 213 ? -2.835 -0.681 -24.655 1.00 84.69 213 VAL A CA 1
ATOM 1612 C C . VAL A 1 213 ? -3.933 -1.728 -24.462 1.00 84.69 213 VAL A C 1
ATOM 1614 O O . VAL A 1 213 ? -3.662 -2.764 -23.851 1.00 84.69 213 VAL A O 1
ATOM 1617 N N . GLY A 1 214 ? -5.137 -1.465 -24.975 1.00 91.25 214 GLY A N 1
ATOM 1618 C CA . GLY A 1 214 ? -6.329 -2.271 -24.738 1.00 91.25 214 GLY A CA 1
ATOM 1619 C C . GLY A 1 214 ? -6.796 -2.213 -23.284 1.00 91.25 214 GLY A C 1
ATOM 1620 O O . GLY A 1 214 ? -6.442 -1.302 -22.529 1.00 91.25 214 GLY A O 1
ATOM 1621 N N . GLU A 1 215 ? -7.592 -3.205 -22.897 1.00 94.00 215 GLU A N 1
ATOM 1622 C CA . GLU A 1 215 ? -7.955 -3.446 -21.504 1.00 94.00 215 GLU A CA 1
ATOM 1623 C C . GLU A 1 215 ? -6.802 -4.140 -20.770 1.00 94.00 215 GLU A C 1
ATOM 1625 O O . GLU A 1 215 ? -6.240 -5.134 -21.238 1.00 94.00 215 GLU A O 1
ATOM 1630 N N . ARG A 1 216 ? -6.443 -3.623 -19.594 1.00 94.38 216 ARG A N 1
ATOM 1631 C CA . ARG A 1 216 ? -5.467 -4.234 -18.692 1.00 94.38 216 ARG A CA 1
ATOM 1632 C C . ARG A 1 216 ? -5.954 -4.203 -17.258 1.00 94.38 216 ARG A C 1
ATOM 1634 O O . ARG A 1 216 ? -6.379 -3.168 -16.750 1.00 94.38 216 ARG A O 1
ATOM 1641 N N . GLU A 1 217 ? -5.783 -5.323 -16.570 1.00 96.06 217 GLU A N 1
ATOM 1642 C CA . GLU A 1 217 ? -6.015 -5.419 -15.134 1.00 96.06 217 GLU A CA 1
ATOM 1643 C C . GLU A 1 217 ? -4.705 -5.208 -14.358 1.00 96.06 217 GLU A C 1
ATOM 1645 O O . GLU A 1 217 ? -3.690 -5.853 -14.616 1.00 96.06 217 GLU A O 1
ATOM 1650 N N . LEU A 1 218 ? -4.724 -4.294 -13.387 1.00 97.31 218 LEU A N 1
ATOM 1651 C CA . LEU A 1 218 ? -3.598 -3.980 -12.508 1.00 97.31 218 LEU A CA 1
ATOM 1652 C C . LEU A 1 218 ? -3.860 -4.495 -11.088 1.00 97.31 218 LEU A C 1
ATOM 1654 O O . LEU A 1 218 ? -4.946 -4.300 -10.538 1.00 97.31 218 LEU A O 1
ATOM 1658 N N . SER A 1 219 ? -2.844 -5.071 -10.446 1.00 97.88 219 SER A N 1
ATOM 1659 C CA . SER A 1 219 ? -2.899 -5.557 -9.061 1.00 97.88 219 SER A CA 1
ATOM 1660 C C . SER A 1 219 ? -1.609 -5.247 -8.299 1.00 97.88 219 SER A C 1
ATOM 1662 O O . SER A 1 219 ? -0.610 -4.819 -8.879 1.00 97.88 219 SER A O 1
ATOM 1664 N N . TRP A 1 220 ? -1.610 -5.489 -6.985 1.00 97.50 220 TRP A N 1
ATOM 1665 C CA . TRP A 1 220 ? -0.357 -5.626 -6.236 1.00 97.50 220 TRP A CA 1
ATOM 1666 C C . TRP A 1 220 ? 0.382 -6.903 -6.653 1.00 97.50 220 TRP A C 1
ATOM 1668 O O . TRP A 1 220 ? -0.225 -7.832 -7.190 1.00 97.50 220 TRP A O 1
ATOM 1678 N N . GLY A 1 221 ? 1.691 -6.932 -6.412 1.00 94.94 221 GLY A N 1
ATOM 1679 C CA . GLY A 1 221 ? 2.510 -8.127 -6.585 1.00 94.94 221 GLY A CA 1
ATOM 1680 C C . GLY A 1 221 ? 2.331 -9.141 -5.456 1.00 94.94 221 GLY A C 1
ATOM 1681 O O . GLY A 1 221 ? 1.723 -8.855 -4.427 1.00 94.94 221 GLY A O 1
ATOM 1682 N N . GLU A 1 222 ? 2.912 -10.325 -5.647 1.00 91.38 222 GLU A N 1
ATOM 1683 C CA . GLU A 1 222 ? 2.844 -11.435 -4.684 1.00 91.38 222 GLU A CA 1
ATOM 1684 C C . GLU A 1 222 ? 3.546 -11.124 -3.358 1.00 91.38 222 GLU A C 1
ATOM 1686 O O . GLU A 1 222 ? 3.146 -11.607 -2.300 1.00 91.38 222 GLU A O 1
ATOM 1691 N N . GLN A 1 223 ? 4.603 -10.307 -3.397 1.00 92.06 223 GLN A N 1
ATOM 1692 C CA . GLN A 1 223 ? 5.352 -9.968 -2.198 1.00 92.06 223 GLN A CA 1
ATOM 1693 C C . GLN A 1 223 ? 4.569 -8.957 -1.347 1.00 92.06 223 GLN A C 1
ATOM 1695 O O . GLN A 1 223 ? 4.363 -7.800 -1.720 1.00 92.06 223 GLN A O 1
ATOM 1700 N N . LEU A 1 224 ? 4.188 -9.398 -0.154 1.00 95.06 224 LEU A N 1
ATOM 1701 C CA . LEU A 1 224 ? 3.508 -8.614 0.867 1.00 95.06 224 LEU A CA 1
ATOM 1702 C C . LEU A 1 224 ? 4.194 -8.857 2.210 1.00 95.06 224 LEU A C 1
ATOM 1704 O O . LEU A 1 224 ? 4.261 -9.992 2.680 1.00 95.06 224 LEU A O 1
ATOM 1708 N N . ASP A 1 225 ? 4.663 -7.787 2.844 1.00 96.12 225 ASP A N 1
ATOM 1709 C CA . ASP A 1 225 ? 5.178 -7.832 4.216 1.00 96.12 225 ASP A CA 1
ATOM 1710 C C . ASP A 1 225 ? 4.155 -7.195 5.160 1.00 96.12 225 ASP A C 1
ATOM 1712 O O . ASP A 1 225 ? 3.699 -6.078 4.910 1.00 96.12 225 ASP A O 1
ATOM 1716 N N . VAL A 1 226 ? 3.796 -7.900 6.232 1.00 97.06 226 VAL A N 1
ATOM 1717 C CA . VAL A 1 226 ? 2.925 -7.398 7.302 1.00 97.06 226 VAL A CA 1
ATOM 1718 C C . VAL A 1 226 ? 3.580 -7.757 8.623 1.00 97.06 226 VAL A C 1
ATOM 1720 O O . VAL A 1 226 ? 3.733 -8.936 8.940 1.00 97.06 226 VAL A O 1
ATOM 1723 N N . ARG A 1 227 ? 3.970 -6.740 9.388 1.00 96.75 227 ARG A N 1
ATOM 1724 C CA . ARG A 1 227 ? 4.633 -6.897 10.684 1.00 96.75 227 ARG A CA 1
ATOM 1725 C C . ARG A 1 227 ? 3.895 -6.119 11.747 1.00 96.75 227 ARG A C 1
ATOM 1727 O O . ARG A 1 227 ? 3.623 -4.937 11.564 1.00 96.75 227 ARG A O 1
ATOM 1734 N N . GLU A 1 228 ? 3.606 -6.753 12.871 1.00 95.06 228 GLU A N 1
ATOM 1735 C CA . GLU A 1 228 ? 3.098 -6.039 14.037 1.00 95.06 228 GLU A CA 1
ATOM 1736 C C . GLU A 1 228 ? 4.113 -4.992 14.511 1.00 95.06 228 GLU A C 1
ATOM 1738 O O . GLU A 1 228 ? 5.323 -5.229 14.532 1.00 95.06 228 GLU A O 1
ATOM 1743 N N . ILE A 1 229 ? 3.612 -3.822 14.907 1.00 90.50 229 ILE A N 1
ATOM 1744 C CA . ILE A 1 229 ? 4.422 -2.818 15.596 1.00 90.50 229 ILE A CA 1
ATOM 1745 C C . ILE A 1 229 ? 4.091 -2.915 17.082 1.00 90.50 229 ILE A C 1
ATOM 1747 O O . ILE A 1 229 ? 3.120 -2.306 17.541 1.00 90.50 229 ILE A O 1
ATOM 1751 N N . ALA A 1 230 ? 4.916 -3.653 17.825 1.00 78.31 230 ALA A N 1
ATOM 1752 C CA . ALA A 1 230 ? 4.734 -3.863 19.257 1.00 78.31 230 ALA A CA 1
ATOM 1753 C C . ALA A 1 230 ? 4.603 -2.539 20.039 1.00 78.31 230 ALA A C 1
ATOM 1755 O O . ALA A 1 230 ? 5.059 -1.466 19.615 1.00 78.31 230 ALA A O 1
ATOM 1756 N N . ALA A 1 231 ? 3.963 -2.604 21.207 1.00 65.31 231 ALA A N 1
ATOM 1757 C CA . ALA A 1 231 ? 3.945 -1.494 22.149 1.00 65.31 231 ALA A CA 1
ATOM 1758 C C . ALA A 1 231 ? 5.386 -1.150 22.555 1.00 65.31 231 ALA A C 1
ATOM 1760 O O . ALA A 1 231 ? 6.096 -1.975 23.125 1.00 65.31 231 ALA A O 1
ATOM 1761 N N . LEU A 1 232 ? 5.834 0.071 22.249 1.00 56.19 232 LEU A N 1
ATOM 1762 C CA . LEU A 1 232 ? 7.112 0.568 22.753 1.00 56.19 232 LEU A CA 1
ATOM 1763 C C . LEU A 1 232 ? 7.009 0.644 24.283 1.00 56.19 232 LEU A C 1
ATOM 1765 O O . LEU A 1 232 ? 6.188 1.398 24.811 1.00 56.19 232 LEU A O 1
ATOM 1769 N N . ALA A 1 233 ? 7.808 -0.160 24.988 1.00 40.28 233 ALA A N 1
ATOM 1770 C CA . ALA A 1 233 ? 7.913 -0.081 26.439 1.00 40.28 233 ALA A CA 1
ATOM 1771 C C . ALA A 1 233 ? 8.421 1.311 26.848 1.00 40.28 233 ALA A C 1
ATOM 1773 O O . ALA A 1 233 ? 9.253 1.919 26.171 1.00 40.28 233 ALA A O 1
ATOM 1774 N N . ARG A 1 234 ? 7.906 1.829 27.967 1.00 42.81 234 ARG A N 1
ATOM 1775 C CA . ARG A 1 234 ? 8.327 3.109 28.542 1.00 42.81 234 ARG A CA 1
ATOM 1776 C C . ARG A 1 234 ? 9.672 2.921 29.244 1.00 42.81 234 ARG A C 1
ATOM 1778 O O . ARG A 1 234 ? 9.718 2.801 30.460 1.00 42.81 234 ARG A O 1
ATOM 1785 N N . THR A 1 235 ? 10.765 2.900 28.496 1.00 35.38 235 THR A N 1
ATOM 1786 C CA . THR A 1 235 ? 12.100 3.073 29.075 1.00 35.38 235 THR A CA 1
ATOM 1787 C C . THR A 1 235 ? 12.405 4.570 29.138 1.00 35.38 235 THR A C 1
ATOM 1789 O O . THR A 1 235 ? 12.469 5.214 28.084 1.00 35.38 235 THR A O 1
ATOM 1792 N N . PRO A 1 236 ? 12.594 5.172 30.329 1.00 35.91 236 PRO A N 1
ATOM 1793 C CA . PRO A 1 236 ? 13.207 6.486 30.398 1.00 35.91 236 PRO A CA 1
ATOM 1794 C C . PRO A 1 236 ? 14.638 6.306 29.885 1.00 35.91 236 PRO A C 1
ATOM 1796 O O . PRO A 1 236 ? 15.426 5.574 30.473 1.00 35.91 236 PRO A O 1
ATOM 1799 N N . ASN A 1 237 ? 14.952 6.922 28.748 1.00 35.50 237 ASN A N 1
ATOM 1800 C CA . ASN A 1 237 ? 16.292 6.928 28.161 1.00 35.50 237 ASN A CA 1
ATOM 1801 C C . ASN A 1 237 ? 16.783 5.632 27.471 1.00 35.50 237 ASN A C 1
ATOM 1803 O O . ASN A 1 237 ? 17.975 5.340 27.493 1.00 35.50 237 ASN A O 1
ATOM 1807 N N . SER A 1 238 ? 15.919 4.877 26.777 1.00 35.34 238 SER A N 1
ATOM 1808 C CA . SER A 1 238 ? 16.416 3.959 25.736 1.00 35.34 238 SER A CA 1
ATOM 1809 C C . SER A 1 238 ? 16.370 4.653 24.380 1.00 35.34 238 SER A C 1
ATOM 1811 O O . SER A 1 238 ? 15.291 4.924 23.844 1.00 35.34 238 SER A O 1
ATOM 1813 N N . LEU A 1 239 ? 17.551 4.934 23.836 1.00 33.19 239 LEU A N 1
ATOM 1814 C CA . LEU A 1 239 ? 17.760 5.357 22.459 1.00 33.19 239 LEU A CA 1
ATOM 1815 C C . LEU A 1 239 ? 16.901 4.490 21.535 1.00 33.19 239 LEU A C 1
ATOM 1817 O O . LEU A 1 239 ? 17.126 3.288 21.395 1.00 33.19 239 LEU A O 1
ATOM 1821 N N . ILE A 1 240 ? 15.906 5.119 20.908 1.00 36.41 240 ILE A N 1
ATOM 1822 C CA . ILE A 1 240 ? 15.280 4.594 19.699 1.00 36.41 240 ILE A CA 1
ATOM 1823 C C . ILE A 1 240 ? 16.443 4.191 18.796 1.00 36.41 240 ILE A C 1
ATOM 1825 O O . ILE A 1 240 ? 17.223 5.060 18.397 1.00 36.41 240 ILE A O 1
ATOM 1829 N N . ARG A 1 241 ? 16.595 2.889 18.512 1.00 27.38 241 ARG A N 1
ATOM 1830 C CA . ARG A 1 241 ? 17.499 2.440 17.450 1.00 27.38 241 ARG A CA 1
ATOM 1831 C C . ARG A 1 241 ? 17.171 3.304 16.232 1.00 27.38 241 ARG A C 1
ATOM 1833 O O . ARG A 1 241 ? 16.004 3.309 15.825 1.00 27.38 241 ARG A O 1
ATOM 1840 N N . PRO A 1 242 ? 18.125 4.093 15.711 1.00 28.44 242 PRO A N 1
ATOM 1841 C CA . PRO A 1 242 ? 17.839 4.957 14.589 1.00 28.44 242 PRO A CA 1
ATOM 1842 C C . PRO A 1 242 ? 17.285 4.097 13.459 1.00 28.44 242 PRO A C 1
ATOM 1844 O O . PRO A 1 242 ? 17.733 2.971 13.232 1.00 28.44 242 PRO A O 1
ATOM 1847 N N . TRP A 1 243 ? 16.275 4.648 12.795 1.00 43.72 243 TRP A N 1
ATOM 1848 C CA . TRP A 1 243 ? 15.754 4.172 11.520 1.00 43.72 243 TRP A CA 1
ATOM 1849 C C . TRP A 1 243 ? 16.909 3.668 10.631 1.00 43.72 243 TRP A C 1
ATOM 1851 O O . TRP A 1 243 ? 17.982 4.286 10.671 1.00 43.72 243 TRP A O 1
ATOM 1861 N N . PRO A 1 244 ? 16.738 2.592 9.835 1.00 30.88 244 PRO A N 1
ATOM 1862 C CA . PRO A 1 244 ? 17.781 2.147 8.920 1.00 30.88 244 PRO A CA 1
ATOM 1863 C C . PRO A 1 244 ? 18.340 3.335 8.112 1.00 30.88 244 PRO A C 1
ATOM 1865 O O . PRO A 1 244 ? 17.571 4.198 7.673 1.00 30.88 244 PRO A O 1
ATOM 1868 N N . PRO A 1 245 ? 19.670 3.412 7.929 1.00 26.75 245 PRO A N 1
ATOM 1869 C CA . PRO A 1 245 ? 20.356 4.584 7.384 1.00 26.75 245 PRO A CA 1
ATOM 1870 C C . PRO A 1 245 ? 19.985 4.915 5.932 1.00 26.75 245 PRO A C 1
ATOM 1872 O O . PRO A 1 245 ? 20.379 5.965 5.441 1.00 26.75 245 PRO A O 1
ATOM 1875 N N . THR A 1 246 ? 19.171 4.092 5.267 1.00 38.34 246 THR A N 1
ATOM 1876 C CA . THR A 1 246 ? 18.651 4.338 3.914 1.00 38.34 246 THR A CA 1
ATOM 1877 C C . THR A 1 246 ? 17.764 5.584 3.811 1.00 38.34 246 THR A C 1
ATOM 1879 O O . THR A 1 246 ? 17.531 6.078 2.716 1.00 38.34 246 THR A O 1
ATOM 1882 N N . TRP A 1 247 ? 17.324 6.144 4.943 1.00 39.12 247 TRP A N 1
ATOM 1883 C CA . TRP A 1 247 ? 16.607 7.424 5.016 1.00 39.12 247 TRP A CA 1
ATOM 1884 C C . TRP A 1 247 ? 17.522 8.652 5.176 1.00 39.12 247 TRP A C 1
ATOM 1886 O O . TRP A 1 247 ? 17.038 9.777 5.318 1.00 39.12 247 TRP A O 1
ATOM 1896 N N . ARG A 1 248 ? 18.848 8.467 5.150 1.00 34.22 248 ARG A N 1
ATOM 1897 C CA . ARG A 1 248 ? 19.835 9.548 5.182 1.00 34.22 248 ARG A CA 1
ATOM 1898 C C . ARG A 1 248 ? 20.512 9.631 3.809 1.00 34.22 248 ARG A C 1
ATOM 1900 O O . ARG A 1 248 ? 21.431 8.881 3.520 1.00 34.22 248 ARG A O 1
ATOM 1907 N N . SER A 1 249 ? 20.040 10.584 3.006 1.00 30.33 249 SER A N 1
ATOM 1908 C CA . SER A 1 249 ? 20.701 11.101 1.800 1.00 30.33 249 SER A CA 1
ATOM 1909 C C . SER A 1 249 ? 20.629 10.222 0.539 1.00 30.33 249 SER A C 1
ATOM 1911 O O . SER A 1 249 ? 21.321 9.221 0.400 1.00 30.33 249 SER A O 1
ATOM 1913 N N . THR A 1 250 ? 19.911 10.709 -0.478 1.00 33.03 250 THR A N 1
ATOM 1914 C CA . THR A 1 250 ? 20.444 10.661 -1.851 1.00 33.03 250 THR A CA 1
ATOM 1915 C C . THR A 1 250 ? 21.838 11.302 -1.854 1.00 33.03 250 THR A C 1
ATOM 1917 O O . THR A 1 250 ? 21.994 12.325 -1.178 1.00 33.03 250 THR A O 1
ATOM 1920 N N . PRO A 1 251 ? 22.834 10.774 -2.591 1.00 31.30 251 PRO A N 1
ATOM 1921 C CA . PRO A 1 251 ? 24.133 11.425 -2.709 1.00 31.30 251 PRO A CA 1
ATOM 1922 C C . PRO A 1 251 ? 23.947 12.863 -3.191 1.00 31.30 251 PRO A C 1
ATOM 1924 O O . PRO A 1 251 ? 23.256 13.115 -4.181 1.00 31.30 251 PRO A O 1
ATOM 1927 N N . THR A 1 252 ? 24.532 13.808 -2.464 1.00 35.16 252 THR A N 1
ATOM 1928 C CA . THR A 1 252 ? 24.688 15.190 -2.907 1.00 35.16 252 THR A CA 1
ATOM 1929 C C . THR A 1 252 ? 25.441 15.165 -4.242 1.00 35.16 252 THR A C 1
ATOM 1931 O O . THR A 1 252 ? 26.509 14.549 -4.292 1.00 35.16 252 THR A O 1
ATOM 1934 N N . PRO A 1 253 ? 24.942 15.779 -5.330 1.00 36.56 253 PRO A N 1
ATOM 1935 C CA . PRO A 1 253 ? 25.784 15.989 -6.501 1.00 36.56 253 PRO A CA 1
ATOM 1936 C C . PRO A 1 253 ? 26.993 16.848 -6.087 1.00 36.56 253 PRO A C 1
ATOM 1938 O O . PRO A 1 253 ? 26.841 17.712 -5.215 1.00 36.56 253 PRO A O 1
ATOM 1941 N N . PRO A 1 254 ? 28.189 16.619 -6.658 1.00 36.38 254 PRO A N 1
ATOM 1942 C CA . PRO A 1 254 ? 29.356 17.427 -6.336 1.00 36.38 254 PRO A CA 1
ATOM 1943 C C . PRO A 1 254 ? 29.075 18.898 -6.652 1.00 36.38 254 PRO A C 1
ATOM 1945 O O . PRO A 1 254 ? 28.541 19.240 -7.708 1.00 36.38 254 PRO A O 1
ATOM 1948 N N . THR A 1 255 ? 29.424 19.764 -5.706 1.00 37.19 255 THR A N 1
ATOM 1949 C CA . THR A 1 255 ? 29.400 21.218 -5.850 1.00 37.19 255 THR A CA 1
ATOM 1950 C C . THR A 1 255 ? 30.276 21.611 -7.046 1.00 37.19 255 THR A C 1
ATOM 1952 O O . THR A 1 255 ? 31.424 21.163 -7.101 1.00 37.19 255 THR A O 1
ATOM 1955 N N . PRO A 1 256 ? 29.809 22.437 -8.002 1.00 34.16 256 PRO A N 1
ATOM 1956 C CA . PRO A 1 256 ? 30.718 23.014 -8.981 1.00 34.16 256 PRO A CA 1
ATOM 1957 C C . PRO A 1 256 ? 31.730 23.893 -8.239 1.00 34.16 256 PRO A C 1
ATOM 1959 O O . PRO A 1 256 ? 31.357 24.754 -7.443 1.00 34.16 256 PRO A O 1
ATOM 1962 N N . SER A 1 257 ? 33.013 23.617 -8.468 1.00 33.91 257 SER A N 1
ATOM 1963 C CA . SER A 1 257 ? 34.131 24.376 -7.915 1.00 33.91 257 SER A CA 1
ATOM 1964 C C . SER A 1 257 ? 34.016 25.846 -8.316 1.00 33.91 257 SER A C 1
ATOM 1966 O O . SER A 1 257 ? 33.995 26.179 -9.502 1.00 33.91 257 SER A O 1
ATOM 1968 N N . THR A 1 258 ? 33.948 26.725 -7.320 1.00 36.00 258 THR A N 1
ATOM 1969 C CA . THR A 1 258 ? 34.135 28.168 -7.458 1.00 36.00 258 THR A CA 1
ATOM 1970 C C . THR A 1 258 ? 35.607 28.442 -7.768 1.00 36.00 258 THR A C 1
ATOM 1972 O O . THR A 1 258 ? 36.411 28.706 -6.878 1.00 36.00 258 THR A O 1
ATOM 1975 N N . ALA A 1 259 ? 35.973 28.374 -9.046 1.00 34.56 259 ALA A N 1
ATOM 1976 C CA . ALA A 1 259 ? 37.162 29.049 -9.548 1.00 34.56 259 ALA A CA 1
ATOM 1977 C C . ALA A 1 259 ? 36.772 30.491 -9.936 1.00 34.56 259 ALA A C 1
ATOM 1979 O O . ALA A 1 259 ? 35.740 30.677 -10.587 1.00 34.56 259 ALA A O 1
ATOM 1980 N N . PRO A 1 260 ? 37.536 31.523 -9.538 1.00 31.30 260 PRO A N 1
ATOM 1981 C CA . PRO A 1 260 ? 37.260 32.891 -9.955 1.00 31.30 260 PRO A CA 1
ATOM 1982 C C . PRO A 1 260 ? 37.443 33.036 -11.473 1.00 31.30 260 PRO A C 1
ATOM 1984 O O . PRO A 1 260 ? 38.457 32.620 -12.033 1.00 31.30 260 PRO A O 1
ATOM 1987 N N . CYS A 1 261 ? 36.450 33.637 -12.134 1.00 27.28 261 CYS A N 1
ATOM 1988 C CA . CYS A 1 261 ? 36.518 34.032 -13.538 1.00 27.28 261 CYS A CA 1
ATOM 1989 C C . CYS A 1 261 ? 37.614 35.086 -13.739 1.00 27.28 261 CYS A C 1
ATOM 1991 O O . CYS A 1 261 ? 37.397 36.270 -13.485 1.00 27.28 261 CYS A O 1
ATOM 1993 N N . SER A 1 262 ? 38.764 34.667 -14.258 1.00 33.66 262 SER A N 1
ATOM 1994 C CA . SER A 1 262 ? 39.676 35.561 -14.969 1.00 33.66 262 SER A CA 1
ATOM 1995 C C . SER A 1 262 ? 39.176 35.696 -16.405 1.00 33.66 262 SER A C 1
ATOM 1997 O O . SER A 1 262 ? 39.100 34.711 -17.140 1.00 33.66 262 SER A O 1
ATOM 1999 N N . ALA A 1 263 ? 38.787 36.910 -16.787 1.00 34.56 263 ALA A N 1
ATOM 2000 C CA . ALA A 1 263 ? 38.320 37.233 -18.127 1.00 34.56 263 ALA A CA 1
ATOM 2001 C C . ALA A 1 263 ? 39.432 37.023 -19.174 1.00 34.56 263 ALA A C 1
ATOM 2003 O O . ALA A 1 263 ? 40.527 37.566 -19.040 1.00 34.56 263 ALA A O 1
ATOM 2004 N N . ALA A 1 264 ? 39.119 36.284 -20.238 1.00 31.38 264 ALA A N 1
ATOM 2005 C CA . ALA A 1 264 ? 39.873 36.254 -21.489 1.00 31.38 264 ALA A CA 1
ATOM 2006 C C . ALA A 1 264 ? 38.885 36.441 -22.662 1.00 31.38 264 ALA A C 1
ATOM 2008 O O . ALA A 1 264 ? 37.729 36.024 -22.546 1.00 31.38 264 ALA A O 1
ATOM 2009 N N . PRO A 1 265 ? 39.286 37.124 -23.749 1.00 30.41 265 PRO A N 1
ATOM 2010 C CA . PRO A 1 265 ? 38.357 37.762 -24.678 1.00 30.41 265 PRO A CA 1
ATOM 2011 C C . PRO A 1 265 ? 37.648 36.781 -25.615 1.00 30.41 265 PRO A C 1
ATOM 2013 O O . PRO A 1 265 ? 38.191 35.745 -26.004 1.00 30.41 265 PRO A O 1
ATOM 2016 N N . ALA A 1 266 ? 36.429 37.172 -25.993 1.00 30.58 266 ALA A N 1
ATOM 2017 C CA . ALA A 1 266 ? 35.549 36.475 -26.918 1.00 30.58 266 ALA A CA 1
ATOM 2018 C C . ALA A 1 266 ? 36.238 36.194 -28.262 1.00 30.58 266 ALA A C 1
ATOM 2020 O O . ALA A 1 266 ? 36.796 37.092 -28.892 1.00 30.58 266 ALA A O 1
ATOM 2021 N N . ARG A 1 267 ? 36.160 34.939 -28.711 1.00 32.19 267 ARG A N 1
ATOM 2022 C CA . ARG A 1 267 ? 36.341 34.568 -30.114 1.00 32.19 267 ARG A CA 1
ATOM 2023 C C . ARG A 1 267 ? 35.005 34.054 -30.628 1.00 32.19 267 ARG A C 1
ATOM 2025 O O . ARG A 1 267 ? 34.429 33.144 -30.036 1.00 32.19 267 ARG A O 1
ATOM 2032 N N . ASP A 1 268 ? 34.536 34.683 -31.696 1.00 36.09 268 ASP A N 1
ATOM 2033 C CA . ASP A 1 268 ? 33.305 34.364 -32.404 1.00 36.09 268 ASP A CA 1
ATOM 2034 C C . ASP A 1 268 ? 33.288 32.902 -32.862 1.00 36.09 268 ASP A C 1
ATOM 2036 O O . ASP A 1 268 ? 34.131 32.465 -33.647 1.00 36.09 268 ASP A O 1
ATOM 2040 N N . ALA A 1 269 ? 32.300 32.147 -32.386 1.00 31.22 269 ALA A N 1
ATOM 2041 C CA . ALA A 1 269 ? 31.928 30.856 -32.944 1.00 31.22 269 ALA A CA 1
ATOM 2042 C C . ALA A 1 269 ? 30.397 30.776 -32.992 1.00 31.22 269 ALA A C 1
ATOM 2044 O O . ALA A 1 269 ? 29.719 30.832 -31.966 1.00 31.22 269 ALA A O 1
ATOM 2045 N N . ALA A 1 270 ? 29.863 30.704 -34.211 1.00 35.41 270 ALA A N 1
ATOM 2046 C CA . ALA A 1 270 ? 28.438 30.613 -34.499 1.00 35.41 270 ALA A CA 1
ATOM 2047 C C . ALA A 1 270 ? 27.814 29.319 -33.925 1.00 35.41 270 ALA A C 1
ATOM 2049 O O . ALA A 1 270 ? 28.482 28.281 -33.895 1.00 35.41 270 ALA A O 1
ATOM 2050 N N . PRO A 1 271 ? 26.538 29.341 -33.494 1.00 34.41 271 PRO A N 1
ATOM 2051 C CA . PRO A 1 271 ? 25.862 28.149 -32.990 1.00 34.41 271 PRO A CA 1
ATOM 2052 C C . PRO A 1 271 ? 25.535 27.159 -34.126 1.00 34.41 271 PRO A C 1
ATOM 2054 O O . PRO A 1 271 ? 25.171 27.590 -35.223 1.00 34.41 271 PRO A O 1
ATOM 2057 N N . PRO A 1 272 ? 25.606 25.835 -33.884 1.00 31.58 272 PRO A N 1
ATOM 2058 C CA . PRO A 1 272 ? 25.200 24.841 -34.868 1.00 31.58 272 PRO A CA 1
ATOM 2059 C C . PRO A 1 272 ? 23.674 24.824 -35.042 1.00 31.58 272 PRO A C 1
ATOM 2061 O O . PRO A 1 272 ? 22.906 24.787 -34.078 1.00 31.58 272 PRO A O 1
ATOM 2064 N N . SER A 1 273 ? 23.252 24.842 -36.301 1.00 33.62 273 SER A N 1
ATOM 2065 C CA . SER A 1 273 ? 21.876 24.735 -36.776 1.00 33.62 273 SER A CA 1
ATOM 2066 C C . SER A 1 273 ? 21.311 23.325 -36.553 1.00 33.62 273 SER A C 1
ATOM 2068 O O . SER A 1 273 ? 21.887 22.333 -36.994 1.00 33.62 273 SER A O 1
ATOM 2070 N N . TYR A 1 274 ? 20.152 23.235 -35.896 1.00 30.98 274 TYR A N 1
ATOM 2071 C CA . TYR A 1 274 ? 19.342 22.013 -35.844 1.00 30.98 274 TYR A CA 1
ATOM 2072 C C . TYR A 1 274 ? 18.420 21.951 -37.074 1.00 30.98 274 TYR A C 1
ATOM 2074 O O . TYR A 1 274 ? 17.752 22.948 -37.361 1.00 30.98 274 TYR A O 1
ATOM 2082 N N . PRO A 1 275 ? 18.334 20.819 -37.795 1.00 31.38 275 PRO A N 1
ATOM 2083 C CA . PRO A 1 275 ? 17.379 20.673 -38.884 1.00 31.38 275 PRO A CA 1
ATOM 2084 C C . PRO A 1 275 ? 15.958 20.447 -38.349 1.00 31.38 275 PRO A C 1
ATOM 2086 O O . PRO A 1 275 ? 15.657 19.457 -37.681 1.00 31.38 275 PRO A O 1
ATOM 2089 N N . THR A 1 276 ? 15.088 21.395 -38.682 1.00 33.78 276 THR A N 1
ATOM 2090 C CA . THR A 1 276 ? 13.627 21.312 -38.631 1.00 33.78 276 THR A CA 1
ATOM 2091 C C . THR A 1 276 ? 13.135 20.449 -39.789 1.00 33.78 276 THR A C 1
ATOM 2093 O O . THR A 1 276 ? 13.252 20.888 -40.921 1.00 33.78 276 THR A O 1
ATOM 2096 N N . GLU A 1 277 ? 12.551 19.278 -39.534 1.00 29.66 277 GLU A N 1
ATOM 2097 C CA . GLU A 1 277 ? 11.659 18.578 -40.480 1.00 29.66 277 GLU A CA 1
ATOM 2098 C C . GLU A 1 277 ? 10.754 17.615 -39.679 1.00 29.66 277 GLU A C 1
ATOM 2100 O O . GLU A 1 277 ? 11.121 16.489 -39.350 1.00 29.66 277 GLU A O 1
ATOM 2105 N N . LEU A 1 278 ? 9.551 18.084 -39.334 1.00 29.19 278 LEU A N 1
ATOM 2106 C CA . LEU A 1 278 ? 8.404 17.247 -38.979 1.00 29.19 278 LEU A CA 1
ATOM 2107 C C . LEU A 1 278 ? 7.360 17.455 -40.077 1.00 29.19 278 LEU A C 1
ATOM 2109 O O . LEU A 1 278 ? 6.657 18.466 -40.094 1.00 29.19 278 LEU A O 1
ATOM 2113 N N . ARG A 1 279 ? 7.232 16.483 -40.983 1.00 27.92 279 ARG A N 1
ATOM 2114 C CA . ARG A 1 279 ? 6.067 16.350 -41.862 1.00 27.92 279 ARG A CA 1
ATOM 2115 C C . ARG A 1 279 ? 5.634 14.888 -41.906 1.00 27.92 279 ARG A C 1
ATOM 2117 O O . ARG A 1 279 ? 6.297 14.045 -42.492 1.00 27.92 279 ARG A O 1
ATOM 2124 N N . SER A 1 280 ? 4.493 14.601 -41.287 1.00 30.27 280 SER A N 1
ATOM 2125 C CA . SER A 1 280 ? 3.658 13.438 -41.603 1.00 30.27 280 SER A CA 1
ATOM 2126 C C . SER A 1 280 ? 2.377 13.950 -42.268 1.00 30.27 280 SER A C 1
ATOM 2128 O O . SER A 1 280 ? 1.773 14.879 -41.727 1.00 30.27 280 SER A O 1
ATOM 2130 N N . PRO A 1 281 ? 1.945 13.407 -43.419 1.00 33.53 281 PRO A N 1
ATOM 2131 C CA . PRO A 1 281 ? 0.625 13.684 -43.964 1.00 33.53 281 PRO A CA 1
ATOM 2132 C C . PRO A 1 281 ? -0.435 12.726 -43.390 1.00 33.53 281 PRO A C 1
ATOM 2134 O O . PRO A 1 281 ? -0.162 11.570 -43.079 1.00 33.53 281 PRO A O 1
ATOM 2137 N N . ALA A 1 282 ? -1.645 13.267 -43.243 1.00 34.31 282 ALA A N 1
ATOM 2138 C CA . ALA A 1 282 ? -2.843 12.677 -42.648 1.00 34.31 282 ALA A CA 1
ATOM 2139 C C . ALA A 1 282 ? -3.360 11.392 -43.341 1.00 34.31 282 ALA A C 1
ATOM 2141 O O . ALA A 1 282 ? -3.089 11.181 -44.527 1.00 34.31 282 ALA A O 1
ATOM 2142 N N . PRO A 1 283 ? -4.173 10.565 -42.649 1.00 33.44 283 PRO A N 1
ATOM 2143 C CA . PRO A 1 283 ? -4.820 9.406 -43.256 1.00 33.44 283 PRO A CA 1
ATOM 2144 C C . PRO A 1 283 ? -6.032 9.789 -44.128 1.00 33.44 283 PRO A C 1
ATOM 2146 O O . PRO A 1 283 ? -6.842 10.645 -43.773 1.00 33.44 283 PRO A O 1
ATOM 2149 N N . ARG A 1 284 ? -6.161 9.099 -45.269 1.00 27.59 284 ARG A N 1
ATOM 2150 C CA . ARG A 1 284 ? -7.348 9.058 -46.141 1.00 27.59 284 ARG A CA 1
ATOM 2151 C C . ARG A 1 284 ? -8.446 8.197 -45.509 1.00 27.59 284 ARG A C 1
ATOM 2153 O O . ARG A 1 284 ? -8.167 7.065 -45.128 1.00 27.59 284 ARG A O 1
ATOM 2160 N N . ALA A 1 285 ? -9.691 8.665 -45.555 1.00 31.06 285 ALA A N 1
ATOM 2161 C CA . ALA A 1 285 ? -10.881 7.823 -45.460 1.00 31.06 285 ALA A CA 1
ATOM 2162 C C . ALA A 1 285 ? -11.928 8.250 -46.514 1.00 31.06 285 ALA A C 1
ATOM 2164 O O . ALA A 1 285 ? -12.315 9.412 -46.567 1.00 31.06 285 ALA A O 1
ATOM 2165 N N . THR A 1 286 ? -12.282 7.279 -47.370 1.00 30.61 286 THR A N 1
ATOM 2166 C CA . THR A 1 286 ? -13.622 6.911 -47.895 1.00 30.61 286 THR A CA 1
ATOM 2167 C C . THR A 1 286 ? -14.596 7.969 -48.453 1.00 30.61 286 THR A C 1
ATOM 2169 O O . THR A 1 286 ? -15.032 8.862 -47.738 1.00 30.61 286 THR A O 1
ATOM 2172 N N . GLY A 1 287 ? -15.058 7.760 -49.697 1.00 25.52 287 GLY A N 1
ATOM 2173 C CA . GLY A 1 287 ? -16.410 8.159 -50.159 1.00 25.52 287 GLY A CA 1
ATOM 2174 C C . GLY A 1 287 ? -17.436 7.017 -49.953 1.00 25.52 287 GLY A C 1
ATOM 2175 O O . GLY A 1 287 ? -17.038 6.020 -49.343 1.00 25.52 287 GLY A O 1
ATOM 2176 N N . PRO A 1 288 ? -18.683 7.072 -50.492 1.00 40.69 288 PRO A N 1
ATOM 2177 C CA . PRO A 1 288 ? -19.228 8.058 -51.443 1.00 40.69 288 PRO A CA 1
ATOM 2178 C C . PRO A 1 288 ? -20.668 8.595 -51.149 1.00 40.69 288 PRO A C 1
ATOM 2180 O O . PRO A 1 288 ? -21.331 8.184 -50.203 1.00 40.69 288 PRO A O 1
ATOM 2183 N N . ASP A 1 289 ? -21.104 9.484 -52.056 1.00 30.53 289 ASP A N 1
ATOM 2184 C CA . ASP A 1 289 ? -22.469 9.848 -52.500 1.00 30.53 289 ASP A CA 1
ATOM 2185 C C . ASP A 1 289 ? -23.386 10.833 -51.730 1.00 30.53 289 ASP A C 1
ATOM 2187 O O . ASP A 1 289 ? -23.452 10.903 -50.509 1.00 30.53 289 ASP A O 1
ATOM 2191 N N . SER A 1 290 ? -24.054 11.668 -52.544 1.00 32.09 290 SER A N 1
ATOM 2192 C CA . SER A 1 290 ? -24.762 12.938 -52.258 1.00 32.09 290 SER A CA 1
ATOM 2193 C C . SER A 1 290 ? -26.319 12.767 -52.209 1.00 32.09 290 SER A C 1
ATOM 2195 O O . SER A 1 290 ? -26.773 11.635 -52.098 1.00 32.09 290 SER A O 1
ATOM 2197 N N . PRO A 1 291 ? -27.184 13.817 -52.273 1.00 46.53 291 PRO A N 1
ATOM 2198 C CA . PRO A 1 291 ? -27.758 14.494 -51.098 1.00 46.53 291 PRO A CA 1
ATOM 2199 C C . PRO A 1 291 ? -29.307 14.716 -51.120 1.00 46.53 291 PRO A C 1
ATOM 2201 O O . PRO A 1 291 ? -29.975 14.432 -52.110 1.00 46.53 291 PRO A O 1
ATOM 2204 N N . ALA A 1 292 ? -29.797 15.393 -50.057 1.00 33.34 292 ALA A N 1
ATOM 2205 C CA . ALA A 1 292 ? -30.997 16.268 -49.935 1.00 33.34 292 ALA A CA 1
ATOM 2206 C C . ALA A 1 292 ? -32.330 15.663 -49.404 1.00 33.34 292 ALA A C 1
ATOM 2208 O O . ALA A 1 292 ? -32.558 14.471 -49.581 1.00 33.34 292 ALA A O 1
ATOM 2209 N N . PRO A 1 293 ? -33.294 16.472 -48.873 1.00 38.47 293 PRO A N 1
ATOM 2210 C CA . PRO A 1 293 ? -33.217 17.785 -48.189 1.00 38.47 293 PRO A CA 1
ATOM 2211 C C . PRO A 1 293 ? -34.052 17.900 -46.872 1.00 38.47 293 PRO A C 1
ATOM 2213 O O . PRO A 1 293 ? -34.858 17.040 -46.528 1.00 38.47 293 PRO A O 1
ATOM 2216 N N . CYS A 1 294 ? -33.888 19.030 -46.162 1.00 28.95 294 CYS A N 1
ATOM 2217 C CA . CYS A 1 294 ? -34.705 19.495 -45.021 1.00 28.95 294 CYS A CA 1
ATOM 2218 C C . CYS A 1 294 ? -36.177 19.800 -45.374 1.00 28.95 294 CYS A C 1
ATOM 2220 O O . CYS A 1 294 ? -36.471 20.279 -46.469 1.00 28.95 294 CYS A O 1
ATOM 2222 N N . PRO A 1 295 ? -37.073 19.697 -44.378 1.00 38.12 295 PRO A N 1
ATOM 2223 C CA . PRO A 1 295 ? -37.783 20.873 -43.842 1.00 38.12 295 PRO A CA 1
ATOM 2224 C C . PRO A 1 295 ? -37.766 20.827 -42.295 1.00 38.12 295 PRO A C 1
ATOM 2226 O O . PRO A 1 295 ? -37.481 19.794 -41.710 1.00 38.12 295 PRO A O 1
ATOM 2229 N N . GLY A 1 296 ? -38.019 21.852 -41.491 1.00 28.41 296 GLY A N 1
ATOM 2230 C CA . GLY A 1 296 ? -38.724 23.118 -41.622 1.00 28.41 296 GLY A CA 1
ATOM 2231 C C . GLY A 1 296 ? -39.141 23.502 -40.188 1.00 28.41 296 GLY A C 1
ATOM 2232 O O . GLY A 1 296 ? -39.408 22.639 -39.357 1.00 28.41 296 GLY A O 1
ATOM 2233 N N . GLN A 1 297 ? -39.095 24.791 -39.878 1.00 31.09 297 GLN A N 1
ATOM 2234 C CA . GLN A 1 297 ? -39.299 25.405 -38.560 1.00 31.09 297 GLN A CA 1
ATOM 2235 C C . GLN A 1 297 ? -40.665 25.086 -37.917 1.00 31.09 297 GLN A C 1
ATOM 2237 O O . GLN A 1 297 ? -41.650 25.021 -38.644 1.00 31.09 297 GLN A O 1
ATOM 2242 N N . ALA A 1 298 ? -40.751 25.057 -36.571 1.00 29.97 298 ALA A N 1
ATOM 2243 C CA . ALA A 1 298 ? -41.644 25.937 -35.778 1.00 29.97 298 ALA A CA 1
ATOM 2244 C C . ALA A 1 298 ? -41.812 25.539 -34.285 1.00 29.97 298 ALA A C 1
ATOM 2246 O O . ALA A 1 298 ? -42.177 24.410 -33.991 1.00 29.97 298 ALA A O 1
ATOM 2247 N N . ARG A 1 299 ? -41.699 26.570 -33.413 1.00 32.47 299 ARG A N 1
ATOM 2248 C CA . ARG A 1 299 ? -42.341 26.813 -32.080 1.00 32.47 299 ARG A CA 1
ATOM 2249 C C . ARG A 1 299 ? -41.941 25.874 -30.921 1.00 32.47 299 ARG A C 1
ATOM 2251 O O . ARG A 1 299 ? -41.997 24.668 -31.061 1.00 32.47 299 ARG A O 1
ATOM 2258 N N . ARG A 1 300 ? -41.403 26.299 -29.764 1.00 30.97 300 ARG A N 1
ATOM 2259 C CA . ARG A 1 300 ? -41.667 27.379 -28.770 1.00 30.97 300 ARG A CA 1
ATOM 2260 C C . ARG A 1 300 ? -43.017 27.263 -28.034 1.00 30.97 300 ARG A C 1
ATOM 2262 O O . ARG A 1 300 ? -44.050 27.364 -28.684 1.00 30.97 300 ARG A O 1
ATOM 2269 N N . GLU A 1 301 ? -42.905 27.179 -26.693 1.00 29.97 301 GLU A N 1
ATOM 2270 C CA . GLU A 1 301 ? -43.923 27.377 -25.625 1.00 29.97 301 GLU A CA 1
ATOM 2271 C C . GLU A 1 301 ? -44.961 26.241 -25.448 1.00 29.97 301 GLU A C 1
ATOM 2273 O O . GLU A 1 301 ? -45.392 25.651 -26.423 1.00 29.97 301 GLU A O 1
ATOM 2278 N N . ASP A 1 302 ? -45.408 25.812 -24.259 1.00 32.00 302 ASP A N 1
ATOM 2279 C CA . ASP A 1 302 ? -45.391 26.370 -22.899 1.00 32.00 302 ASP A CA 1
ATOM 2280 C C . ASP A 1 302 ? -45.761 25.272 -21.853 1.00 32.00 302 ASP A C 1
ATOM 2282 O O . ASP A 1 302 ? -46.445 24.307 -22.177 1.00 32.00 302 ASP A O 1
ATOM 2286 N N . ARG A 1 303 ? -45.354 25.493 -20.592 1.00 32.84 303 ARG A N 1
ATOM 2287 C CA . ARG A 1 303 ? -46.058 25.234 -19.306 1.00 32.84 303 ARG A CA 1
ATOM 2288 C C . ARG A 1 303 ? -46.846 23.942 -18.955 1.00 32.84 303 ARG A C 1
ATOM 2290 O O . ARG A 1 303 ? -47.860 23.631 -19.562 1.00 32.84 303 ARG A O 1
ATOM 2297 N N . ARG A 1 304 ? -46.540 23.487 -17.715 1.00 34.12 304 ARG A N 1
ATOM 2298 C CA . ARG A 1 304 ? -47.371 22.957 -16.577 1.00 34.12 304 ARG A CA 1
ATOM 2299 C C . ARG A 1 304 ? -46.973 21.533 -16.151 1.00 34.12 304 ARG A C 1
ATOM 2301 O O . ARG A 1 304 ? -46.966 20.625 -16.961 1.00 34.12 304 ARG A O 1
ATOM 2308 N N . GLN A 1 305 ? -46.382 21.362 -14.961 1.00 38.94 305 GLN A N 1
ATOM 2309 C CA . GLN A 1 305 ? -47.043 21.143 -13.653 1.00 38.94 305 GLN A CA 1
ATOM 2310 C C . GLN A 1 305 ? -47.903 19.865 -13.608 1.00 38.94 305 GLN A C 1
ATOM 2312 O O . GLN A 1 305 ? -49.025 19.914 -14.087 1.00 38.94 305 GLN A O 1
ATOM 2317 N N . GLN A 1 306 ? -47.321 18.802 -13.016 1.00 33.41 306 GLN A N 1
ATOM 2318 C CA . GLN A 1 306 ? -47.801 17.938 -11.903 1.00 33.41 306 GLN A CA 1
ATOM 2319 C C . GLN A 1 306 ? -49.244 17.377 -11.906 1.00 33.41 306 GLN A C 1
ATOM 2321 O O . GLN A 1 306 ? -50.126 17.963 -12.526 1.00 33.41 306 GLN A O 1
ATOM 2326 N N . PRO A 1 307 ? -49.530 16.273 -11.177 1.00 54.03 307 PRO A N 1
ATOM 2327 C CA . PRO A 1 307 ? -48.835 15.710 -10.002 1.00 54.03 307 PRO A CA 1
ATOM 2328 C C . PRO A 1 307 ? -47.890 14.538 -10.282 1.00 54.03 307 PRO A C 1
ATOM 2330 O O . PRO A 1 307 ? -48.167 13.746 -11.207 1.00 54.03 307 PRO A O 1
#

Secondary structure (DSSP, 8-state):
----PPPPPPPPPPPP-----TTT-HHHHHHHHHHHHHHHHHHHH-BTTB-GGGGGS-EEEEEEPPPPSS-B----B-TT-PBPPPTTSPPPPTT-TTTTSBSSGGGS-HHHHHHHHHHHHHHHHHHHHHHHHHHHHHTT--HHHHHHH-EEEEEEEEEE-TTS-EEEEEEEEEEBTTBTTSPPPTTS-HHHHHHHHHHHHHH--EEEEETTTEEEEE---S-EEEEE-------TT-------GGGS-SPPPPPPP------------PPPPPP-----PPPP-----------------------

pLDDT: mean 77.51, std 26.28, range [25.52, 98.62]

InterPro domains:
  IPR046828 Replication initiator protein [PF20199] (15-233)